Protein AF-A0AAN4YBL9-F1 (afdb_monomer)

Mean predicted aligned error: 8.52 Å

pLDDT: mean 86.15, std 18.68, range [37.0, 98.5]

Foldseek 3Di:
DVVVVVVVVVVVVVLVVLLVVCVVPVVCVLVSLVVLLVAQAQPHDPVSVLSNLQSLLCNLVDPRHDLVSCLVSLQSSLVRLLRNLPDPDDDQSSLQSSLSNLLSSVLSLLVCCLVCVVVVVSVVSSVSSLVSLVVCQVVHPPSSVVSSLSSLVSLLCLLADHPPPVVVVVPPPPDDDDDPDDDPPPVPDPRVPGHHCNSHDCPRPNDHNVVSNVVSVVSVVVSVVVVVVVVVVD

Radius of gyration: 20.78 Å; Cα contacts (8 Å, |Δi|>4): 203; chains: 1; bounding box: 52×45×66 Å

Nearest PDB structures (foldseek):
  5owu-assembly1_A  TM=5.105E-01  e=3.478E-01  Saccharomyces cerevisiae S288C
  4ol0-assembly1_B  TM=3.530E-01  e=2.368E+00  Homo sapiens
  4p3f-assembly1_A  TM=3.893E-01  e=7.084E+00  Homo sapiens
  8ga7-assembly1_A  TM=2.582E-01  e=4.095E+00  synthetic construct

Structure (mmCIF, N/CA/C/O backbone):
data_AF-A0AAN4YBL9-F1
#
_entry.id   AF-A0AAN4YBL9-F1
#
loop_
_atom_site.group_PDB
_atom_site.id
_atom_site.type_symbol
_atom_site.label_atom_id
_atom_site.label_alt_id
_atom_site.label_comp_id
_atom_site.label_asym_id
_atom_site.label_entity_id
_atom_site.label_seq_id
_atom_site.pdbx_PDB_ins_code
_atom_site.Cartn_x
_atom_site.Cartn_y
_atom_site.Cartn_z
_atom_site.occupancy
_atom_site.B_iso_or_equiv
_atom_site.auth_seq_id
_atom_site.auth_comp_id
_atom_site.auth_asym_id
_atom_site.auth_atom_id
_atom_site.pdbx_PDB_model_num
ATOM 1 N N . MET A 1 1 ? -15.702 -0.068 34.024 1.00 45.62 1 MET A N 1
ATOM 2 C CA . MET A 1 1 ? -16.010 -0.001 32.576 1.00 45.62 1 MET A CA 1
ATOM 3 C C . MET A 1 1 ? -15.915 1.419 31.988 1.00 45.62 1 MET A C 1
ATOM 5 O O . MET A 1 1 ? -15.539 1.520 30.836 1.00 45.62 1 MET A O 1
ATOM 9 N N . ALA A 1 2 ? -16.183 2.511 32.728 1.00 44.62 2 ALA A N 1
ATOM 10 C CA . ALA A 1 2 ? -16.152 3.886 32.179 1.00 44.62 2 ALA A CA 1
ATOM 11 C C . ALA A 1 2 ? -14.752 4.538 32.029 1.00 44.62 2 ALA A C 1
ATOM 13 O O . ALA A 1 2 ? -14.594 5.483 31.267 1.00 44.62 2 ALA A O 1
ATOM 14 N N . GLN A 1 3 ? -13.718 4.046 32.726 1.00 47.12 3 GLN A N 1
ATOM 15 C CA . GLN A 1 3 ? -12.362 4.622 32.646 1.00 47.12 3 GLN A CA 1
ATOM 16 C C . GLN A 1 3 ? -11.603 4.234 31.362 1.00 47.12 3 GLN A C 1
ATOM 18 O O . GLN A 1 3 ? -10.743 4.983 30.905 1.00 47.12 3 GLN A O 1
ATOM 23 N N . SER A 1 4 ? -11.916 3.087 30.744 1.00 59.72 4 SER A N 1
ATOM 24 C CA . SER A 1 4 ? -11.196 2.620 29.549 1.00 59.72 4 SER A CA 1
ATOM 25 C C . SER A 1 4 ? -11.629 3.330 28.268 1.00 59.72 4 SER A C 1
ATOM 27 O O . SER A 1 4 ? -10.833 3.397 27.332 1.00 59.72 4 SER A O 1
ATOM 29 N N . THR A 1 5 ? -12.865 3.833 28.206 1.00 62.44 5 THR A N 1
ATOM 30 C CA . THR A 1 5 ? -13.400 4.580 27.059 1.00 62.44 5 THR A CA 1
ATOM 31 C C . THR A 1 5 ? -12.882 6.015 27.033 1.00 62.44 5 THR A C 1
ATOM 33 O O . THR A 1 5 ? -12.459 6.458 25.971 1.00 62.44 5 THR A O 1
ATOM 36 N N . GLY A 1 6 ? -12.800 6.697 28.185 1.00 71.88 6 GLY A N 1
ATOM 37 C CA . GLY A 1 6 ? -12.194 8.036 28.282 1.00 71.88 6 GLY A CA 1
ATOM 38 C C . GLY A 1 6 ? -10.747 8.059 27.779 1.00 71.88 6 GLY A C 1
ATOM 39 O O . GLY A 1 6 ? -10.409 8.829 26.889 1.00 71.88 6 GLY A O 1
ATOM 40 N N . SER A 1 7 ? -9.940 7.087 28.217 1.00 88.62 7 SER A N 1
ATOM 41 C CA . SER A 1 7 ? -8.548 6.946 27.767 1.00 88.62 7 SER A CA 1
ATOM 42 C C . SER A 1 7 ? -8.396 6.700 26.255 1.00 88.62 7 SER A C 1
ATOM 44 O O . SER A 1 7 ? -7.380 7.087 25.684 1.00 88.62 7 SER A O 1
ATOM 46 N N . LEU A 1 8 ? -9.370 6.063 25.590 1.00 92.31 8 LEU A N 1
ATOM 47 C CA . LEU A 1 8 ? -9.315 5.843 24.137 1.00 92.31 8 LEU A CA 1
ATOM 48 C C . LEU A 1 8 ? -9.636 7.117 23.358 1.00 92.31 8 LEU A C 1
ATOM 50 O O . LEU A 1 8 ? -8.971 7.408 22.368 1.00 92.31 8 LEU A O 1
ATOM 54 N N . VAL A 1 9 ? -10.647 7.863 23.804 1.00 94.06 9 VAL A N 1
ATOM 55 C CA . VAL A 1 9 ? -11.021 9.142 23.188 1.00 94.06 9 VAL A CA 1
ATOM 56 C C . VAL A 1 9 ? -9.843 10.112 23.250 1.00 94.06 9 VAL A C 1
ATOM 58 O O . VAL A 1 9 ? -9.496 10.706 22.230 1.00 94.06 9 VAL A O 1
ATOM 61 N N . ASP A 1 10 ? -9.167 10.188 24.399 1.00 94.44 10 ASP A N 1
ATOM 62 C CA . ASP A 1 10 ? -7.981 11.028 24.573 1.00 94.44 10 ASP A CA 1
ATOM 63 C C . ASP A 1 10 ? -6.826 10.596 23.652 1.00 94.44 10 ASP A C 1
ATOM 65 O O . ASP A 1 10 ? -6.184 11.440 23.028 1.00 94.44 10 ASP A O 1
ATOM 69 N N . GLN A 1 11 ? -6.590 9.286 23.501 1.00 95.38 11 GLN A N 1
ATOM 70 C CA . GLN A 1 11 ? -5.576 8.761 22.575 1.00 95.38 11 GLN A CA 1
ATOM 71 C C . GLN A 1 11 ? -5.888 9.118 21.118 1.00 95.38 11 GLN A C 1
ATOM 73 O O . GLN A 1 11 ? -5.012 9.600 20.404 1.00 95.38 11 GLN A O 1
ATOM 78 N N . ILE A 1 12 ? -7.133 8.936 20.672 1.00 97.19 12 ILE A N 1
ATOM 79 C CA . ILE A 1 12 ? -7.545 9.306 19.310 1.00 97.19 12 ILE A CA 1
ATOM 80 C C . ILE A 1 12 ? -7.405 10.819 19.091 1.00 97.19 12 ILE A C 1
ATOM 82 O O . ILE A 1 12 ? -6.939 11.242 18.034 1.00 97.19 12 ILE A O 1
ATOM 86 N N . ALA A 1 13 ? -7.745 11.644 20.086 1.00 96.94 13 ALA A N 1
ATOM 87 C CA . ALA A 1 13 ? -7.556 13.091 20.007 1.00 96.94 13 ALA A CA 1
ATOM 88 C C . ALA A 1 13 ? -6.071 13.474 19.855 1.00 96.94 13 ALA A C 1
ATOM 90 O O . ALA A 1 13 ? -5.737 14.306 19.010 1.00 96.94 13 ALA A O 1
ATOM 91 N N . GLN A 1 14 ? -5.174 12.829 20.608 1.00 96.31 14 GLN A N 1
ATOM 92 C CA . GLN A 1 14 ? -3.724 13.027 20.486 1.00 96.31 14 GLN A CA 1
ATOM 93 C C . GLN A 1 14 ? -3.195 12.597 19.112 1.00 96.31 14 GLN A C 1
ATOM 95 O O . GLN A 1 14 ? -2.419 13.327 18.494 1.00 96.31 14 GLN A O 1
ATOM 100 N N . LEU A 1 15 ? -3.648 11.450 18.602 1.00 97.88 15 LEU A N 1
ATOM 101 C CA . LEU A 1 15 ? -3.286 10.969 17.270 1.00 97.88 15 LEU A CA 1
ATOM 102 C C . LEU A 1 15 ? -3.757 11.946 16.177 1.00 97.88 15 LEU A C 1
ATOM 104 O O . LEU A 1 15 ? -2.984 12.307 15.291 1.00 97.88 15 LEU A O 1
ATOM 108 N N . ASN A 1 16 ? -4.979 12.475 16.276 1.00 98.19 16 ASN A N 1
ATOM 109 C CA . ASN A 1 16 ? -5.482 13.486 15.339 1.00 98.19 16 ASN A CA 1
ATOM 110 C C . ASN A 1 16 ? -4.677 14.796 15.383 1.00 98.19 16 ASN A C 1
ATOM 112 O O . ASN A 1 16 ? -4.416 15.396 14.336 1.00 98.19 16 ASN A O 1
ATOM 116 N N . ALA A 1 17 ? -4.232 15.224 16.568 1.00 97.56 17 ALA A N 1
ATOM 117 C CA . ALA A 1 17 ? -3.331 16.368 16.693 1.00 97.56 17 ALA A CA 1
ATOM 118 C C . ALA A 1 17 ? -1.987 16.099 15.991 1.00 97.56 17 ALA A C 1
ATOM 120 O O . ALA A 1 17 ? -1.511 16.946 15.236 1.00 97.56 17 ALA A O 1
ATOM 121 N N . ALA A 1 18 ? -1.424 14.897 16.149 1.00 97.56 18 ALA A N 1
ATOM 122 C CA . ALA A 1 18 ? -0.204 14.485 15.456 1.00 97.56 18 ALA A CA 1
ATOM 123 C C . ALA A 1 18 ? -0.368 14.469 13.921 1.00 97.56 18 ALA A C 1
ATOM 125 O O . ALA A 1 18 ? 0.504 14.965 13.207 1.00 97.56 18 ALA A O 1
ATOM 126 N N . ARG A 1 19 ? -1.509 13.986 13.404 1.00 98.06 19 ARG A N 1
ATOM 127 C CA . ARG A 1 19 ? -1.847 14.045 11.964 1.00 98.06 19 ARG A CA 1
ATOM 128 C C . ARG A 1 19 ? -1.929 15.483 11.458 1.00 98.06 19 ARG A C 1
ATOM 130 O O . ARG A 1 19 ? -1.419 15.790 10.389 1.00 98.06 19 ARG A O 1
ATOM 137 N N . THR A 1 20 ? -2.511 16.385 12.245 1.00 97.56 20 THR A N 1
ATOM 138 C CA . THR A 1 20 ? -2.616 17.807 11.879 1.00 97.56 20 THR A CA 1
ATOM 139 C C . THR A 1 20 ? -1.236 18.458 11.742 1.00 97.56 20 THR A C 1
ATOM 141 O O . THR A 1 20 ? -1.025 19.245 10.822 1.00 97.56 20 THR A O 1
ATOM 144 N N . LEU A 1 21 ? -0.274 18.091 12.596 1.00 97.06 21 LEU A N 1
ATOM 145 C CA . LEU A 1 21 ? 1.096 18.610 12.517 1.00 97.06 21 LEU A CA 1
ATOM 146 C C . LEU A 1 21 ? 1.792 18.218 11.208 1.00 97.06 21 LEU A C 1
ATOM 148 O O . LEU A 1 21 ? 2.363 19.083 10.548 1.00 97.06 21 LEU A O 1
ATOM 152 N N . VAL A 1 22 ? 1.707 16.948 10.797 1.00 96.69 22 VAL A N 1
ATOM 153 C CA . VAL A 1 22 ? 2.368 16.482 9.560 1.00 96.69 22 VAL A CA 1
ATOM 154 C C . VAL A 1 22 ? 1.692 16.985 8.283 1.00 96.69 22 VAL A C 1
ATOM 156 O O . VAL A 1 22 ? 2.332 17.075 7.238 1.00 96.69 22 VAL A O 1
ATOM 159 N N . LEU A 1 23 ? 0.400 17.324 8.354 1.00 94.69 23 LEU A N 1
ATOM 160 C CA . LEU A 1 23 ? -0.310 17.992 7.262 1.00 94.69 23 LEU A CA 1
ATOM 161 C C . LEU A 1 23 ? 0.089 19.469 7.135 1.00 94.69 23 LEU A C 1
ATOM 163 O O . LEU A 1 23 ? 0.051 20.008 6.032 1.00 94.69 23 LEU A O 1
ATOM 167 N N . GLY A 1 24 ? 0.473 20.114 8.241 1.00 95.38 24 GLY A N 1
ATOM 168 C CA . GLY A 1 24 ? 1.001 21.479 8.239 1.00 95.38 24 GLY A CA 1
ATOM 169 C C . GLY A 1 24 ? 2.446 21.562 7.744 1.00 95.38 24 GLY A C 1
ATOM 170 O O . GLY A 1 24 ? 2.781 22.479 6.998 1.00 95.38 24 GLY A O 1
ATOM 171 N N . ASP A 1 25 ? 3.287 20.599 8.130 1.00 95.69 25 ASP A N 1
ATOM 172 C CA . ASP A 1 25 ? 4.677 20.505 7.683 1.00 95.69 25 ASP A CA 1
ATOM 173 C C . ASP A 1 25 ? 5.129 19.039 7.566 1.00 95.69 25 ASP A C 1
ATOM 175 O O . ASP A 1 25 ? 5.212 18.289 8.545 1.00 95.69 25 ASP A O 1
ATOM 179 N N . ALA A 1 26 ? 5.465 18.639 6.337 1.00 95.00 26 ALA A N 1
ATOM 180 C CA . ALA A 1 26 ? 5.877 17.280 6.017 1.00 95.00 26 ALA A CA 1
ATOM 181 C C . ALA A 1 26 ? 7.217 16.877 6.664 1.00 95.00 26 ALA A C 1
ATOM 183 O O . ALA A 1 26 ? 7.505 15.683 6.788 1.00 95.00 26 ALA A O 1
ATOM 184 N N . ALA A 1 27 ? 8.024 17.832 7.137 1.00 95.12 27 ALA A N 1
ATOM 185 C CA . ALA A 1 27 ? 9.256 17.537 7.863 1.00 95.12 27 ALA A CA 1
ATOM 186 C C . ALA A 1 27 ? 9.007 16.728 9.151 1.00 95.12 27 ALA A C 1
ATOM 188 O O . ALA A 1 27 ? 9.894 15.995 9.593 1.00 95.12 27 ALA A O 1
ATOM 189 N N . PHE A 1 28 ? 7.799 16.797 9.724 1.00 96.56 28 PHE A N 1
ATOM 190 C CA . PHE A 1 28 ? 7.444 16.054 10.934 1.00 96.56 28 PHE A CA 1
ATOM 191 C C . PHE A 1 28 ? 7.080 14.584 10.690 1.00 96.56 28 PHE A C 1
ATOM 193 O O . PHE A 1 28 ? 7.068 13.815 11.654 1.00 96.56 28 PHE A O 1
ATOM 200 N N . TYR A 1 29 ? 6.814 14.152 9.447 1.00 96.69 29 TYR A N 1
ATOM 201 C CA . TYR A 1 29 ? 6.387 12.770 9.168 1.00 96.69 29 TYR A CA 1
ATOM 202 C C . TYR A 1 29 ? 7.320 11.714 9.773 1.00 96.69 29 TYR A C 1
ATOM 204 O O . TYR A 1 29 ? 6.804 10.834 10.462 1.00 96.69 29 TYR A O 1
ATOM 212 N N . PRO A 1 30 ? 8.659 11.772 9.610 1.00 96.31 30 PRO A N 1
ATOM 213 C CA . PRO A 1 30 ? 9.526 10.739 10.165 1.00 96.31 30 PRO A CA 1
ATOM 214 C C . PRO A 1 30 ? 9.405 10.609 11.682 1.00 96.31 30 PRO A C 1
ATOM 216 O O . PRO A 1 30 ? 9.290 9.499 12.197 1.00 96.31 30 PRO A O 1
ATOM 219 N N . GLN A 1 31 ? 9.377 11.729 12.403 1.00 96.69 31 GLN A N 1
ATOM 220 C CA . GLN A 1 31 ? 9.251 11.715 13.858 1.00 96.69 31 GLN A CA 1
ATOM 221 C C . GLN A 1 31 ? 7.875 11.201 14.296 1.00 96.69 31 GLN A C 1
ATOM 223 O O . GLN A 1 31 ? 7.790 10.349 15.180 1.00 96.69 31 GLN A O 1
ATOM 228 N N . ILE A 1 32 ? 6.803 11.696 13.673 1.00 97.31 32 ILE A N 1
ATOM 229 C CA . ILE A 1 32 ? 5.433 11.345 14.051 1.00 97.31 32 ILE A CA 1
ATOM 230 C C . ILE A 1 32 ? 5.129 9.886 13.726 1.00 97.31 32 ILE A C 1
ATOM 232 O O . ILE A 1 32 ? 4.612 9.188 14.591 1.00 97.31 32 ILE A O 1
ATOM 236 N N . VAL A 1 33 ? 5.506 9.391 12.543 1.00 97.31 33 VAL A N 1
ATOM 237 C CA . VAL A 1 33 ? 5.325 7.979 12.171 1.00 97.31 33 VAL A CA 1
ATOM 238 C C . VAL A 1 33 ? 6.011 7.074 13.192 1.00 97.31 33 VAL A C 1
ATOM 240 O O . VAL A 1 33 ? 5.353 6.218 13.777 1.00 97.31 33 VAL A O 1
ATOM 243 N N . ASN A 1 34 ? 7.291 7.310 13.497 1.00 96.44 34 ASN A N 1
ATOM 244 C CA . ASN A 1 34 ? 8.008 6.522 14.505 1.00 96.44 34 ASN A CA 1
ATOM 245 C C . ASN A 1 34 ? 7.358 6.602 15.898 1.00 96.44 34 ASN A C 1
ATOM 247 O O . ASN A 1 34 ? 7.317 5.604 16.615 1.00 96.44 34 ASN A O 1
ATOM 251 N N . GL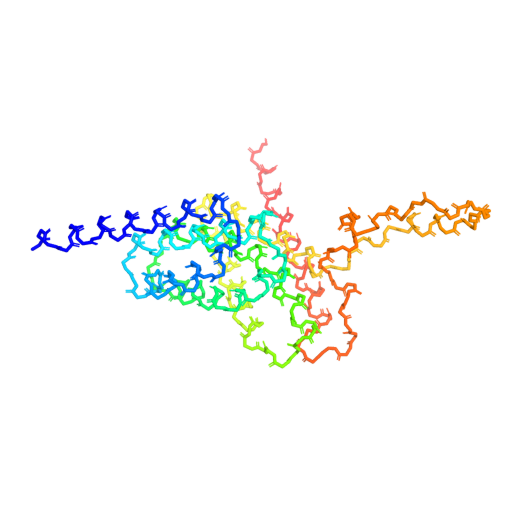Y A 1 35 ? 6.825 7.768 16.273 1.00 96.00 35 GLY A N 1
ATOM 252 C CA . GLY A 1 35 ? 6.149 7.967 17.554 1.00 96.00 35 GLY A CA 1
ATOM 253 C C . GLY A 1 35 ? 4.804 7.245 17.672 1.00 96.00 35 GLY A C 1
ATOM 254 O O . GLY A 1 35 ? 4.474 6.758 18.752 1.00 96.00 35 GLY A O 1
ATOM 255 N N . VAL A 1 36 ? 4.027 7.151 16.586 1.00 96.56 36 VAL A N 1
ATOM 256 C CA . VAL A 1 36 ? 2.682 6.549 16.631 1.00 96.56 36 VAL A CA 1
ATOM 257 C C . VAL A 1 36 ? 2.682 5.037 16.437 1.00 96.56 36 VAL A C 1
ATOM 259 O O . VAL A 1 36 ? 1.786 4.389 16.972 1.00 96.56 36 VAL A O 1
ATOM 262 N N . LEU A 1 37 ? 3.660 4.450 15.730 1.00 94.88 37 LEU A N 1
ATOM 263 C CA . LEU A 1 37 ? 3.688 3.006 15.428 1.00 94.88 37 LEU A CA 1
ATOM 264 C C . LEU A 1 37 ? 3.471 2.098 16.661 1.00 94.88 37 LEU A C 1
ATOM 266 O O . LEU A 1 37 ? 2.627 1.202 16.578 1.00 94.88 37 LEU A O 1
ATOM 270 N N . PRO A 1 38 ? 4.107 2.339 17.829 1.00 94.44 38 PRO A N 1
ATOM 271 C CA . PRO A 1 38 ? 3.860 1.537 19.033 1.00 94.44 38 PRO A CA 1
ATOM 272 C C . PRO A 1 38 ? 2.415 1.609 19.557 1.00 94.44 38 PRO A C 1
ATOM 274 O O . PRO A 1 38 ? 1.972 0.710 20.268 1.00 94.44 38 PRO A O 1
ATOM 277 N N . ILE A 1 39 ? 1.683 2.675 19.224 1.00 95.19 39 ILE A N 1
ATOM 278 C CA . ILE A 1 39 ? 0.312 2.950 19.679 1.00 95.19 39 ILE A CA 1
ATOM 279 C C . ILE A 1 39 ? -0.716 2.309 18.742 1.00 95.19 39 ILE A C 1
ATOM 281 O O . ILE A 1 39 ? -1.799 1.930 19.186 1.00 95.19 39 ILE A O 1
ATOM 285 N N . ILE A 1 40 ? -0.388 2.145 17.458 1.00 95.44 40 ILE A N 1
ATOM 286 C CA . ILE A 1 40 ? -1.328 1.717 16.406 1.00 95.44 40 ILE A CA 1
ATOM 287 C C . ILE A 1 40 ? -1.094 0.287 15.895 1.00 95.44 40 ILE A C 1
ATOM 289 O O . ILE A 1 40 ? -1.750 -0.136 14.946 1.00 95.44 40 ILE A O 1
ATOM 293 N N . GLY A 1 41 ? -0.159 -0.452 16.499 1.00 92.38 41 GLY A N 1
ATOM 294 C CA . GLY A 1 41 ? 0.218 -1.799 16.068 1.00 92.38 41 GLY A CA 1
ATOM 295 C C . GLY A 1 41 ? -0.868 -2.868 16.252 1.00 92.38 41 GLY A C 1
ATOM 296 O O . GLY A 1 41 ? -1.936 -2.633 16.816 1.00 92.38 41 GLY A O 1
ATOM 297 N N . ALA A 1 42 ? -0.575 -4.101 15.832 1.00 93.06 42 ALA A N 1
ATOM 298 C CA . ALA A 1 42 ? -1.541 -5.208 15.811 1.00 93.06 42 ALA A CA 1
ATOM 299 C C . ALA A 1 42 ? -2.183 -5.522 17.182 1.00 93.06 42 ALA A C 1
ATOM 301 O O . ALA A 1 42 ? -3.335 -5.952 17.268 1.00 93.06 42 ALA A O 1
ATOM 302 N N . ARG A 1 43 ? -1.454 -5.268 18.276 1.00 92.75 43 ARG A N 1
ATOM 303 C CA . ARG A 1 43 ? -1.925 -5.483 19.657 1.00 92.75 43 ARG A CA 1
ATOM 304 C C . ARG A 1 43 ? -2.806 -4.351 20.193 1.00 92.75 43 ARG A C 1
ATOM 306 O O . ARG A 1 43 ? -3.371 -4.486 21.277 1.00 92.75 43 ARG A O 1
ATOM 313 N N . SER A 1 44 ? -2.917 -3.248 19.464 1.00 94.25 44 SER A N 1
ATOM 314 C CA . SER A 1 44 ? -3.725 -2.097 19.850 1.00 94.25 44 SER A CA 1
ATOM 315 C C . SER A 1 44 ? -5.212 -2.352 19.635 1.00 94.25 44 SER A C 1
ATOM 317 O O . SER A 1 44 ? -5.613 -3.290 18.947 1.00 94.25 44 SER A O 1
ATOM 319 N N . ARG A 1 45 ? -6.054 -1.505 20.234 1.00 94.25 45 ARG A N 1
ATOM 320 C CA . ARG A 1 45 ? -7.509 -1.564 20.038 1.00 94.25 45 ARG A CA 1
ATOM 321 C C . ARG A 1 45 ? -7.869 -1.309 18.574 1.00 94.25 45 ARG A C 1
ATOM 323 O O . ARG A 1 45 ? -7.141 -0.603 17.875 1.00 94.25 45 ARG A O 1
ATOM 330 N N . LEU A 1 46 ? -9.001 -1.852 18.127 1.00 95.00 46 LEU A N 1
ATOM 331 C CA . LEU A 1 46 ? -9.442 -1.775 16.733 1.00 95.00 46 LEU A CA 1
ATOM 332 C C . LEU A 1 46 ? -9.469 -0.335 16.203 1.00 95.00 46 LEU A C 1
ATOM 334 O O . LEU A 1 46 ? -9.034 -0.086 15.084 1.00 95.00 46 LEU A O 1
ATOM 338 N N . GLU A 1 47 ? -9.935 0.615 17.007 1.00 96.06 47 GLU A N 1
ATOM 339 C CA . GLU A 1 47 ? -10.030 2.028 16.643 1.00 96.06 47 GLU A CA 1
ATOM 340 C C . GLU A 1 47 ? -8.654 2.641 16.356 1.00 96.06 47 GLU A C 1
ATOM 342 O O . GLU A 1 47 ? -8.503 3.389 15.393 1.00 96.06 47 GLU A O 1
ATOM 347 N N . LEU A 1 48 ? -7.637 2.272 17.143 1.00 96.94 48 LEU A N 1
ATOM 348 C CA . LEU A 1 48 ? -6.257 2.729 16.957 1.00 96.94 48 LEU A CA 1
ATOM 349 C C . LEU A 1 48 ? -5.621 2.083 15.723 1.00 96.94 48 LEU A C 1
ATOM 351 O O . LEU A 1 48 ? -4.905 2.754 14.987 1.00 96.94 48 LEU A O 1
ATOM 355 N N . ARG A 1 49 ? -5.919 0.804 15.460 1.00 96.75 49 ARG A N 1
ATOM 356 C CA . ARG A 1 49 ? -5.446 0.104 14.253 1.00 96.75 49 ARG A CA 1
ATOM 357 C C . ARG A 1 49 ? -6.061 0.677 12.980 1.00 96.75 49 ARG A C 1
ATOM 359 O O . ARG A 1 49 ? -5.343 0.886 12.009 1.00 96.75 49 ARG A O 1
ATOM 366 N N . ARG A 1 50 ? -7.365 0.981 12.993 1.00 97.25 50 ARG A N 1
ATOM 367 C CA . ARG A 1 50 ? -8.058 1.655 11.882 1.00 97.25 50 ARG A CA 1
ATOM 368 C C . ARG A 1 50 ? -7.423 3.005 11.585 1.00 97.25 50 ARG A C 1
ATOM 370 O O . ARG A 1 50 ? -7.046 3.254 10.445 1.00 97.25 50 ARG A O 1
ATOM 377 N N . TRP A 1 51 ? -7.269 3.829 12.624 1.00 98.06 51 TRP A N 1
ATOM 378 C CA . TRP A 1 51 ? -6.621 5.133 12.512 1.00 98.06 51 TRP A CA 1
ATOM 379 C C . TRP A 1 51 ? -5.191 4.997 11.978 1.00 98.06 51 TRP A C 1
ATOM 381 O O . TRP A 1 51 ? -4.786 5.729 11.083 1.00 98.06 51 TRP A O 1
ATOM 391 N N . GLY A 1 52 ? -4.436 4.022 12.487 1.00 97.75 52 GLY A N 1
ATOM 392 C CA . GLY A 1 52 ? -3.064 3.774 12.071 1.00 97.75 52 GLY A CA 1
ATOM 393 C C . GLY A 1 52 ? -2.932 3.352 10.616 1.00 97.75 52 GLY A C 1
ATOM 394 O O . GLY A 1 52 ? -2.106 3.900 9.892 1.00 97.75 52 GLY A O 1
ATOM 395 N N . ALA A 1 53 ? -3.758 2.405 10.171 1.00 97.75 53 ALA A N 1
ATOM 396 C CA . ALA A 1 53 ? -3.764 1.959 8.783 1.00 97.75 53 ALA A CA 1
ATOM 397 C C . ALA A 1 53 ? -4.124 3.110 7.832 1.00 97.75 53 ALA A C 1
ATOM 399 O O . ALA A 1 53 ? -3.453 3.289 6.817 1.00 97.75 53 ALA A O 1
ATOM 400 N N . GLU A 1 54 ? -5.131 3.917 8.183 1.00 98.19 54 GLU A N 1
ATOM 401 C CA . GLU A 1 54 ? -5.508 5.118 7.430 1.00 98.19 54 GLU A CA 1
ATOM 402 C C . GLU A 1 54 ? -4.349 6.126 7.368 1.00 98.19 54 GLU A C 1
ATOM 404 O O . GLU A 1 54 ? -3.947 6.548 6.285 1.00 98.19 54 GLU A O 1
ATOM 409 N N . PHE A 1 55 ? -3.752 6.457 8.515 1.00 98.50 55 PHE A N 1
ATOM 410 C CA . PHE A 1 55 ? -2.642 7.403 8.603 1.00 98.50 55 PHE A CA 1
ATOM 411 C C . PHE A 1 55 ? -1.422 6.961 7.784 1.00 98.50 55 PHE A C 1
ATOM 413 O O . PHE A 1 55 ? -0.786 7.780 7.117 1.00 98.50 55 PHE A O 1
ATOM 420 N N . LEU A 1 56 ? -1.095 5.664 7.791 1.00 98.31 56 LEU A N 1
ATOM 421 C CA . LEU A 1 56 ? -0.013 5.119 6.970 1.00 98.31 56 LEU A CA 1
ATOM 422 C C . LEU A 1 56 ? -0.361 5.184 5.476 1.00 98.31 56 LEU A C 1
ATOM 424 O O . LEU A 1 56 ? 0.485 5.590 4.678 1.00 98.31 56 LEU A O 1
ATOM 428 N N . ALA A 1 57 ? -1.597 4.854 5.086 1.00 98.12 57 ALA A N 1
ATOM 429 C CA . ALA A 1 57 ? -2.042 4.978 3.697 1.00 98.12 57 ALA A CA 1
ATOM 430 C C . ALA A 1 57 ? -1.90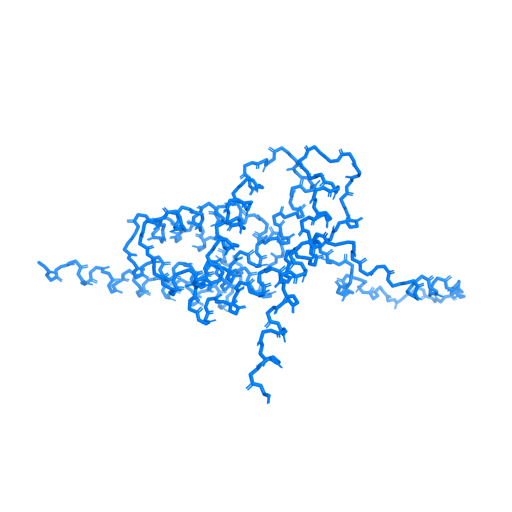3 6.421 3.177 1.00 98.12 57 ALA A C 1
ATOM 432 O O . ALA A 1 57 ? -1.389 6.642 2.076 1.00 98.12 57 ALA A O 1
ATOM 433 N N . GLU A 1 58 ? -2.271 7.415 3.985 1.00 97.31 58 GLU A N 1
ATOM 434 C CA . GLU A 1 58 ? -2.083 8.835 3.662 1.00 97.31 58 GLU A CA 1
ATOM 435 C C . GLU A 1 58 ? -0.615 9.244 3.609 1.00 97.31 58 GLU A C 1
ATOM 437 O O . GLU A 1 58 ? -0.181 9.898 2.663 1.00 97.31 58 GLU A O 1
ATOM 442 N N . THR A 1 59 ? 0.175 8.820 4.594 1.00 97.75 59 THR A N 1
ATOM 443 C CA . THR A 1 59 ? 1.603 9.149 4.679 1.00 97.75 59 THR A CA 1
ATOM 444 C C . THR A 1 59 ? 2.343 8.723 3.410 1.00 97.75 59 THR A C 1
ATOM 446 O O . THR A 1 59 ? 3.072 9.516 2.809 1.00 97.75 59 THR A O 1
ATOM 449 N N . PHE A 1 60 ? 2.138 7.484 2.949 1.00 97.19 60 PHE A N 1
ATOM 450 C CA . PHE A 1 60 ? 2.851 6.971 1.775 1.00 97.19 60 PHE A CA 1
ATOM 451 C C . PHE A 1 60 ? 2.270 7.458 0.446 1.00 97.19 60 PHE A C 1
ATOM 453 O O . PHE A 1 60 ? 3.012 7.535 -0.539 1.00 97.19 60 PHE A O 1
ATOM 460 N N . SER A 1 61 ? 1.003 7.875 0.413 1.00 95.38 61 SER A N 1
ATOM 461 C CA . SER A 1 61 ? 0.408 8.523 -0.764 1.00 95.38 61 SER A CA 1
ATOM 462 C C . SER A 1 61 ? 0.670 10.034 -0.833 1.00 95.38 61 SER A C 1
ATOM 464 O O . SER A 1 61 ? 0.552 10.616 -1.910 1.00 95.38 61 SER A O 1
ATOM 466 N N . SER A 1 62 ? 1.107 10.667 0.262 1.00 94.94 62 SER A N 1
ATOM 467 C CA . SER A 1 62 ? 1.362 12.110 0.330 1.00 94.94 62 SER A CA 1
ATOM 468 C C . SER A 1 62 ? 2.454 12.556 -0.652 1.00 94.94 62 SER A C 1
ATOM 470 O O . SER A 1 62 ? 3.584 12.068 -0.563 1.00 94.94 62 SER A O 1
ATOM 472 N N . PRO A 1 63 ? 2.183 13.499 -1.571 1.00 93.00 63 PRO A N 1
ATOM 473 C CA . PRO A 1 63 ? 3.207 14.047 -2.460 1.00 93.00 63 PRO A CA 1
ATOM 474 C C . PRO A 1 63 ? 4.161 15.013 -1.741 1.00 93.00 63 PRO A C 1
ATOM 476 O O . PRO A 1 63 ? 5.230 15.304 -2.264 1.00 93.00 63 PRO A O 1
ATOM 479 N N . ALA A 1 64 ? 3.789 15.507 -0.553 1.00 93.25 64 ALA A N 1
ATOM 480 C CA . ALA A 1 64 ? 4.604 16.439 0.224 1.00 93.25 64 ALA A CA 1
ATOM 481 C C . ALA A 1 64 ? 5.787 15.753 0.930 1.00 93.25 64 ALA A C 1
ATOM 483 O O . ALA A 1 64 ? 6.775 16.406 1.254 1.00 93.25 64 ALA A O 1
ATOM 484 N N . LEU A 1 65 ? 5.693 14.441 1.172 1.00 92.88 65 LEU A N 1
ATOM 485 C CA . LEU A 1 65 ? 6.756 13.663 1.799 1.00 92.88 65 LEU A CA 1
ATOM 486 C C . LEU A 1 65 ? 7.763 13.186 0.744 1.00 92.88 65 LEU A C 1
ATOM 488 O O . LEU A 1 65 ? 7.396 12.484 -0.202 1.00 92.88 65 LEU A O 1
ATOM 492 N N . ALA A 1 66 ? 9.039 13.535 0.922 1.00 91.94 66 ALA A N 1
ATOM 493 C CA . ALA A 1 66 ? 10.083 13.213 -0.045 1.00 91.94 66 ALA A CA 1
ATOM 494 C C . ALA A 1 66 ? 10.287 11.687 -0.196 1.00 91.94 66 ALA A C 1
ATOM 496 O O . ALA A 1 66 ? 10.215 10.962 0.802 1.00 91.94 66 ALA A O 1
ATOM 497 N N . PRO A 1 67 ? 10.617 11.177 -1.402 1.00 89.50 67 PRO A N 1
ATOM 498 C CA . PRO A 1 67 ? 10.815 9.743 -1.634 1.00 89.50 67 PRO A CA 1
ATOM 499 C C . PRO A 1 67 ? 11.829 9.091 -0.687 1.00 89.50 67 PRO A C 1
ATOM 501 O O . PRO A 1 67 ? 11.533 8.048 -0.116 1.00 89.50 67 PRO A O 1
ATOM 504 N N . ALA A 1 68 ? 12.967 9.747 -0.434 1.00 89.69 68 ALA A N 1
ATOM 505 C CA . ALA A 1 68 ? 13.992 9.240 0.480 1.00 89.69 68 ALA A CA 1
ATOM 506 C C . ALA A 1 68 ? 13.467 9.056 1.918 1.00 89.69 68 ALA A C 1
ATOM 508 O O . ALA A 1 68 ? 13.796 8.080 2.587 1.00 89.69 68 ALA A O 1
ATOM 509 N N . GLN A 1 69 ? 12.606 9.964 2.392 1.00 93.62 69 GLN A N 1
ATOM 510 C CA . GLN A 1 69 ? 11.978 9.831 3.710 1.00 93.62 69 GLN A CA 1
ATOM 511 C C . GLN A 1 69 ? 10.943 8.700 3.722 1.00 93.62 69 GLN A C 1
ATOM 513 O O . GLN A 1 69 ? 10.833 7.981 4.713 1.00 93.62 69 GLN A O 1
ATOM 518 N N . LYS A 1 70 ? 10.207 8.493 2.622 1.00 94.81 70 LYS A N 1
ATOM 519 C CA . LYS A 1 70 ? 9.303 7.341 2.496 1.00 94.81 70 LYS A CA 1
ATOM 520 C C . LYS A 1 70 ? 10.069 6.023 2.525 1.00 94.81 70 LYS A C 1
ATOM 522 O O . LYS A 1 70 ? 9.647 5.113 3.226 1.00 94.81 70 LYS A O 1
ATOM 527 N N . GLU A 1 71 ? 11.189 5.920 1.815 1.00 90.88 71 GLU A N 1
ATOM 528 C CA . GLU A 1 71 ? 12.036 4.719 1.828 1.00 90.88 71 GLU A CA 1
ATOM 529 C C . GLU A 1 71 ? 12.522 4.391 3.248 1.00 90.88 71 GLU A C 1
ATOM 531 O O . GLU A 1 71 ? 12.362 3.258 3.698 1.00 90.88 71 GLU A O 1
ATOM 536 N N . GLN A 1 72 ? 12.975 5.393 4.012 1.00 91.81 72 GLN A N 1
ATOM 537 C CA . GLN A 1 72 ? 13.385 5.220 5.416 1.00 91.81 72 GLN A CA 1
ATOM 538 C C . GLN A 1 72 ? 12.264 4.688 6.325 1.00 91.81 72 GLN A C 1
ATOM 540 O O . GLN A 1 72 ? 12.521 3.918 7.249 1.00 91.81 72 GLN A O 1
ATOM 545 N N . LEU A 1 73 ? 11.015 5.094 6.082 1.00 95.81 73 LEU A N 1
ATOM 546 C CA . LEU A 1 73 ? 9.856 4.688 6.886 1.00 95.81 73 LEU A CA 1
ATOM 547 C C . LEU A 1 73 ? 9.195 3.397 6.382 1.00 95.81 73 LEU A C 1
ATOM 549 O O . LEU A 1 73 ? 8.386 2.803 7.099 1.00 95.81 73 LEU A O 1
ATOM 553 N N . ALA A 1 74 ? 9.509 2.956 5.162 1.00 94.88 74 ALA A N 1
ATOM 554 C CA . ALA A 1 74 ? 8.806 1.866 4.497 1.00 94.88 74 ALA A CA 1
ATOM 555 C C . ALA A 1 74 ? 8.921 0.550 5.272 1.00 94.88 74 ALA A C 1
ATOM 557 O O . ALA A 1 74 ? 7.907 -0.101 5.507 1.00 94.88 74 ALA A O 1
ATOM 558 N N . ALA A 1 75 ? 10.126 0.175 5.714 1.00 94.44 75 ALA A N 1
ATOM 559 C CA . ALA A 1 75 ? 10.363 -1.107 6.381 1.00 94.44 75 ALA A CA 1
ATOM 560 C C . ALA A 1 75 ? 9.548 -1.259 7.681 1.00 94.44 75 ALA A C 1
ATOM 562 O O . ALA A 1 75 ? 8.872 -2.272 7.878 1.00 94.44 75 ALA A O 1
ATOM 563 N N . ILE A 1 76 ? 9.560 -0.231 8.537 1.00 94.31 76 ILE A N 1
ATOM 564 C CA . ILE A 1 76 ? 8.850 -0.237 9.826 1.00 94.31 76 ILE A CA 1
ATOM 565 C C . ILE A 1 76 ? 7.326 -0.190 9.651 1.00 94.31 76 ILE A C 1
ATOM 567 O O . ILE A 1 76 ? 6.592 -0.903 10.343 1.00 94.31 76 ILE A O 1
ATOM 571 N N . ALA A 1 77 ? 6.837 0.594 8.686 1.00 96.44 77 ALA A N 1
ATOM 572 C CA . ALA A 1 77 ? 5.416 0.649 8.371 1.00 96.44 77 ALA A CA 1
ATOM 573 C C . ALA A 1 77 ? 4.930 -0.690 7.808 1.00 96.44 77 ALA A C 1
ATOM 575 O O . ALA A 1 77 ? 3.897 -1.204 8.233 1.00 96.44 77 ALA A O 1
ATOM 576 N N . LEU A 1 78 ? 5.707 -1.293 6.905 1.00 96.75 78 LEU A N 1
ATOM 577 C CA . LEU A 1 78 ? 5.390 -2.576 6.291 1.00 96.75 78 LEU A CA 1
ATOM 578 C C . LEU A 1 78 ? 5.268 -3.695 7.325 1.00 96.75 78 LEU A C 1
ATOM 580 O O . LEU A 1 78 ? 4.337 -4.493 7.250 1.00 96.75 78 LEU A O 1
ATOM 584 N N . GLN A 1 79 ? 6.167 -3.730 8.312 1.00 96.62 79 GLN A N 1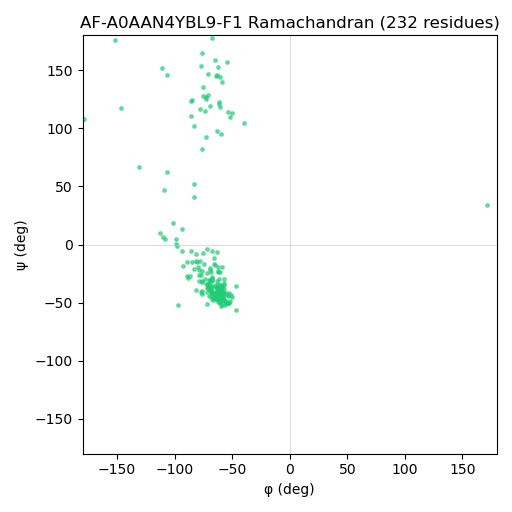
ATOM 585 C CA . GLN A 1 79 ? 6.072 -4.682 9.417 1.00 96.62 79 GLN A CA 1
ATOM 586 C C . GLN A 1 79 ? 4.759 -4.505 10.195 1.00 96.62 79 GLN A C 1
ATOM 588 O O . GLN A 1 79 ? 4.044 -5.478 10.417 1.00 96.62 79 GLN A O 1
ATOM 593 N N . THR A 1 80 ? 4.400 -3.269 10.546 1.00 96.62 80 THR A N 1
ATOM 594 C CA . THR A 1 80 ? 3.166 -2.983 11.299 1.00 96.62 80 THR A CA 1
ATOM 595 C C . THR A 1 80 ? 1.904 -3.368 10.518 1.00 96.62 80 THR A C 1
ATOM 597 O O . THR A 1 80 ? 0.970 -3.952 11.076 1.00 96.62 80 THR A O 1
ATOM 600 N N . LEU A 1 81 ? 1.878 -3.085 9.211 1.00 97.00 81 LEU A N 1
ATOM 601 C CA . LEU A 1 81 ? 0.778 -3.471 8.324 1.00 97.00 81 LEU A CA 1
ATOM 602 C C . LEU A 1 81 ? 0.669 -4.995 8.199 1.00 97.00 81 LEU A C 1
ATOM 604 O O . LEU A 1 81 ? -0.436 -5.530 8.285 1.00 97.00 81 LEU A O 1
ATOM 608 N N . ARG A 1 82 ? 1.804 -5.696 8.059 1.00 97.06 82 ARG A N 1
ATOM 609 C CA . ARG A 1 82 ? 1.858 -7.162 7.999 1.00 97.06 82 ARG A CA 1
ATOM 610 C C . ARG A 1 82 ? 1.292 -7.792 9.269 1.00 97.06 82 ARG A C 1
ATOM 612 O O . ARG A 1 82 ? 0.388 -8.616 9.183 1.00 97.06 82 ARG A O 1
ATOM 619 N N . GLU A 1 83 ? 1.784 -7.379 10.434 1.00 96.31 83 GLU A N 1
ATOM 620 C CA . GLU A 1 83 ? 1.326 -7.904 11.726 1.00 96.31 83 GLU A CA 1
ATOM 621 C C . GLU A 1 83 ? -0.179 -7.672 11.928 1.00 96.31 83 GLU A C 1
ATOM 623 O O . GLU A 1 83 ? -0.877 -8.519 12.482 1.00 96.31 83 GLU A O 1
ATOM 628 N N . THR A 1 84 ? -0.700 -6.538 11.450 1.00 94.88 84 THR A N 1
ATOM 629 C CA . THR A 1 84 ? -2.135 -6.226 11.519 1.00 94.88 84 THR A CA 1
ATOM 630 C C . THR A 1 84 ? -2.956 -7.097 10.563 1.00 94.88 84 THR A C 1
ATOM 632 O O . THR A 1 84 ? -4.056 -7.520 10.914 1.00 94.88 84 THR A O 1
ATOM 635 N N . LEU A 1 85 ? -2.431 -7.399 9.372 1.00 94.25 85 LEU A N 1
ATOM 636 C CA . LEU A 1 85 ? -3.093 -8.231 8.362 1.00 94.25 85 LEU A CA 1
ATOM 637 C C . LEU A 1 85 ? -3.198 -9.711 8.777 1.00 94.25 85 LEU A C 1
ATOM 639 O O . LEU A 1 85 ? -4.161 -10.391 8.407 1.00 94.25 85 LEU A O 1
ATOM 643 N N . GLU A 1 86 ? -2.229 -10.187 9.566 1.00 93.69 86 GLU A N 1
ATOM 644 C CA . GLU A 1 86 ? -2.157 -11.550 10.117 1.00 93.69 86 GLU A CA 1
ATOM 645 C C . GLU A 1 86 ? -3.133 -11.788 11.291 1.00 93.69 86 GLU A C 1
ATOM 647 O O . GLU A 1 86 ? -3.307 -12.928 11.731 1.00 93.69 86 GLU A O 1
ATOM 652 N N . LEU A 1 87 ? -3.814 -10.747 11.791 1.00 93.00 87 LEU A N 1
ATOM 653 C CA . LEU A 1 87 ? -4.828 -10.900 12.834 1.00 93.00 87 LEU A CA 1
ATOM 654 C C . LEU A 1 87 ? -6.032 -11.731 12.340 1.00 93.00 87 LEU A C 1
ATOM 656 O O . LEU A 1 87 ? -6.461 -11.602 11.191 1.00 93.00 87 LEU A O 1
ATOM 660 N N . PRO A 1 88 ? -6.649 -12.548 13.219 1.00 86.31 88 PRO A N 1
ATOM 661 C CA . PRO A 1 88 ? -7.832 -13.334 12.862 1.00 86.31 88 PRO A CA 1
ATOM 662 C C . PRO A 1 88 ? -9.072 -12.458 12.622 1.00 86.31 88 PRO A C 1
ATOM 664 O O . PRO A 1 88 ? -10.004 -12.865 11.926 1.00 86.31 88 PRO A O 1
ATOM 667 N N . GLU A 1 89 ? -9.095 -11.261 13.210 1.00 80.50 89 GLU A N 1
ATOM 668 C CA . GLU A 1 89 ? -10.163 -10.281 13.061 1.00 80.50 89 GLU A CA 1
ATOM 669 C C . GLU A 1 89 ? -10.115 -9.637 11.667 1.00 80.50 89 GLU A C 1
ATOM 671 O O . GLU A 1 89 ? -9.093 -9.103 11.244 1.00 80.50 89 GLU A O 1
ATOM 676 N N . LYS A 1 90 ? -11.241 -9.667 10.947 1.00 80.06 90 LYS A N 1
ATOM 677 C CA . LYS A 1 90 ? -11.336 -9.203 9.554 1.00 80.06 90 LYS A CA 1
ATOM 678 C C . LYS A 1 90 ? -12.070 -7.871 9.449 1.00 80.06 90 LYS A C 1
ATOM 680 O O . LYS A 1 90 ? -13.130 -7.781 8.830 1.00 80.06 90 LYS A O 1
ATOM 685 N N . ASP A 1 91 ? -11.512 -6.831 10.059 1.00 93.50 91 ASP A N 1
ATOM 686 C CA . ASP A 1 91 ? -12.067 -5.492 9.896 1.00 93.50 91 ASP A CA 1
ATOM 687 C C . ASP A 1 91 ? -11.846 -4.966 8.469 1.00 93.50 91 ASP A C 1
ATOM 689 O O . ASP A 1 91 ? -10.718 -4.782 8.011 1.00 93.50 91 ASP A O 1
ATOM 693 N N . THR A 1 92 ? -12.946 -4.691 7.770 1.00 94.19 92 THR A N 1
ATOM 694 C CA . THR A 1 92 ? -12.924 -4.269 6.363 1.00 94.19 92 THR A CA 1
ATOM 695 C C . THR A 1 92 ? -12.279 -2.896 6.178 1.00 94.19 92 THR A C 1
ATOM 697 O O . THR A 1 92 ? -11.589 -2.677 5.184 1.00 94.19 92 THR A O 1
ATOM 700 N N . VAL A 1 93 ? -12.480 -1.974 7.127 1.00 95.75 93 VAL A N 1
ATOM 701 C CA . VAL A 1 93 ? -11.921 -0.613 7.055 1.00 95.75 93 VAL A CA 1
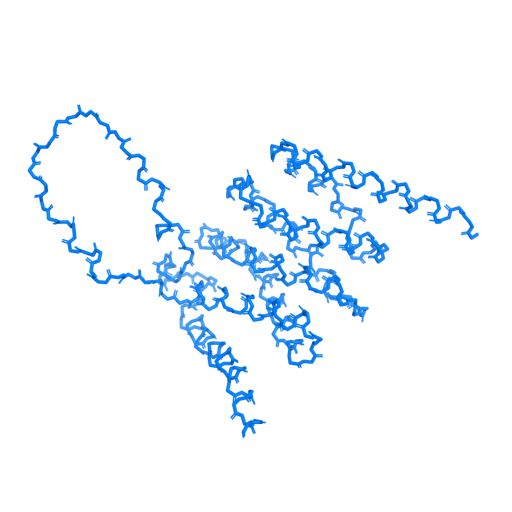ATOM 702 C C . VAL A 1 93 ? -10.400 -0.664 7.170 1.00 95.75 93 VAL A C 1
ATOM 704 O O . VAL A 1 93 ? -9.698 -0.109 6.329 1.00 95.75 93 VAL A O 1
ATOM 707 N N . THR A 1 94 ? -9.893 -1.403 8.156 1.00 96.44 94 THR A N 1
ATOM 708 C CA . THR A 1 94 ? -8.454 -1.622 8.334 1.00 96.44 94 THR A CA 1
ATOM 709 C C . THR A 1 94 ? -7.846 -2.296 7.103 1.00 96.44 94 THR A C 1
ATOM 711 O O . THR A 1 94 ? -6.848 -1.811 6.575 1.00 96.44 94 THR A O 1
ATOM 714 N N . LEU A 1 95 ? -8.474 -3.363 6.589 1.00 96.50 95 LEU A N 1
ATOM 715 C CA . LEU A 1 95 ? -7.996 -4.068 5.395 1.00 96.50 95 LEU A CA 1
ATOM 716 C C . LEU A 1 95 ? -7.908 -3.139 4.180 1.00 96.50 95 LEU A C 1
ATOM 718 O O . LEU A 1 95 ? -6.895 -3.141 3.486 1.00 96.50 95 LEU A O 1
ATOM 722 N N . LYS A 1 96 ? -8.937 -2.318 3.941 1.00 97.44 96 LYS A N 1
ATOM 723 C CA . LYS A 1 96 ? -8.950 -1.349 2.840 1.00 97.44 96 LYS A CA 1
ATOM 724 C C . LYS A 1 96 ? -7.712 -0.445 2.880 1.00 97.44 96 LYS A C 1
ATOM 726 O O . LYS A 1 96 ? -7.016 -0.332 1.874 1.00 97.44 96 LYS A O 1
ATOM 731 N N . HIS A 1 97 ? -7.419 0.147 4.036 1.00 98.12 97 HIS A N 1
ATOM 732 C CA . HIS A 1 97 ? -6.282 1.055 4.186 1.00 98.12 97 HIS A CA 1
ATOM 733 C C . HIS A 1 97 ? -4.929 0.338 4.128 1.00 98.12 97 HIS A C 1
ATOM 735 O O . HIS A 1 97 ? -3.985 0.873 3.553 1.00 98.12 97 HIS A O 1
ATOM 741 N N . ILE A 1 98 ? -4.834 -0.901 4.627 1.00 97.88 98 ILE A N 1
ATOM 742 C CA . ILE A 1 98 ? -3.632 -1.730 4.440 1.00 97.88 98 ILE A CA 1
ATOM 743 C C . ILE A 1 98 ? -3.350 -1.936 2.946 1.00 97.88 98 ILE A C 1
ATOM 745 O O . ILE A 1 98 ? -2.209 -1.777 2.519 1.00 97.88 98 ILE A O 1
ATOM 749 N N . VAL A 1 99 ? -4.373 -2.240 2.140 1.00 98.19 99 VAL A N 1
ATOM 750 C CA . VAL A 1 99 ? -4.221 -2.433 0.687 1.00 98.19 99 VAL A CA 1
ATOM 751 C C . VAL A 1 99 ? -3.793 -1.131 -0.009 1.00 98.19 99 VAL A C 1
ATOM 753 O O . VAL A 1 99 ? -2.913 -1.152 -0.869 1.00 98.19 99 VAL A O 1
ATOM 756 N N . GLU A 1 100 ? -4.365 0.012 0.380 1.00 98.06 100 GLU A N 1
ATOM 757 C CA . GLU A 1 100 ? -3.986 1.337 -0.144 1.00 98.06 100 GLU A CA 1
ATOM 758 C C . GLU A 1 100 ? -2.531 1.703 0.196 1.00 98.06 100 GLU A C 1
ATOM 760 O O . GLU A 1 100 ? -1.772 2.151 -0.672 1.00 98.06 100 GLU A O 1
ATOM 765 N N . ALA A 1 101 ? -2.115 1.461 1.442 1.00 98.19 101 ALA A N 1
ATOM 766 C CA . ALA A 1 101 ? -0.738 1.660 1.878 1.00 98.19 101 ALA A CA 1
ATOM 767 C C . ALA A 1 101 ? 0.223 0.722 1.132 1.00 98.19 101 ALA A C 1
ATOM 769 O O . ALA A 1 101 ? 1.245 1.176 0.617 1.00 98.19 101 ALA A O 1
ATOM 770 N N . ALA A 1 102 ? -0.127 -0.562 0.994 1.00 98.38 102 ALA A N 1
ATOM 771 C CA . ALA A 1 102 ? 0.664 -1.549 0.263 1.00 98.38 102 ALA A CA 1
ATOM 772 C C . ALA A 1 102 ? 0.877 -1.147 -1.204 1.00 98.38 102 ALA A C 1
ATOM 774 O O . ALA A 1 102 ? 1.985 -1.282 -1.720 1.00 98.38 102 ALA A O 1
ATOM 775 N N . ALA A 1 103 ? -0.137 -0.574 -1.862 1.00 97.88 103 ALA A N 1
ATOM 776 C CA . ALA A 1 103 ? -0.008 -0.063 -3.229 1.00 97.88 103 ALA A CA 1
ATOM 777 C C . ALA A 1 103 ? 1.006 1.088 -3.333 1.00 97.88 103 ALA A C 1
ATOM 779 O O . ALA A 1 103 ? 1.755 1.159 -4.304 1.00 97.88 103 ALA A O 1
ATOM 780 N N . SER A 1 104 ? 1.071 1.969 -2.333 1.00 96.62 104 SER A N 1
ATOM 781 C CA . SER A 1 104 ? 2.060 3.059 -2.304 1.00 96.62 104 SER A CA 1
ATOM 782 C C . SER A 1 104 ? 3.462 2.568 -1.922 1.00 96.62 104 SER A C 1
ATOM 784 O O . SER A 1 104 ? 4.459 3.100 -2.404 1.00 96.62 104 SER A O 1
ATOM 786 N N . LEU A 1 105 ? 3.544 1.537 -1.078 1.00 97.56 105 LEU A N 1
ATOM 787 C CA . LEU A 1 105 ? 4.796 0.956 -0.595 1.00 97.56 105 LEU A CA 1
ATOM 788 C C . LEU A 1 105 ? 5.465 0.025 -1.610 1.00 97.56 105 LEU A C 1
ATOM 790 O O . LEU A 1 105 ? 6.691 -0.046 -1.631 1.00 97.56 105 LEU A O 1
ATOM 794 N N . TYR A 1 106 ? 4.703 -0.676 -2.456 1.00 97.94 106 TYR A N 1
ATOM 795 C CA . TYR A 1 106 ? 5.247 -1.678 -3.380 1.00 97.94 106 TYR A CA 1
ATOM 796 C C . TYR A 1 106 ? 6.384 -1.144 -4.273 1.00 97.94 106 TYR A C 1
ATOM 798 O O . TYR A 1 106 ? 7.461 -1.742 -4.268 1.00 97.94 106 TYR A O 1
ATOM 806 N N . PRO A 1 107 ? 6.241 0.002 -4.973 1.00 95.31 107 PRO A N 1
ATOM 807 C CA . PRO A 1 107 ? 7.307 0.532 -5.828 1.00 95.31 107 PRO A CA 1
ATOM 808 C C . PRO A 1 107 ? 8.531 1.017 -5.043 1.00 95.31 107 PRO A C 1
ATOM 810 O O . PRO A 1 107 ? 9.640 0.986 -5.578 1.00 95.31 107 PRO A O 1
ATOM 813 N N . LEU A 1 108 ? 8.330 1.481 -3.803 1.00 94.69 108 LEU A N 1
ATOM 814 C CA . LEU A 1 108 ? 9.399 1.941 -2.911 1.00 94.69 108 LEU A CA 1
ATOM 815 C C . LEU A 1 108 ? 10.222 0.754 -2.415 1.00 94.69 108 LEU A C 1
ATOM 817 O O . LEU A 1 108 ? 11.435 0.737 -2.574 1.00 94.69 108 LEU A O 1
ATOM 821 N N . VAL A 1 109 ? 9.551 -0.275 -1.890 1.00 96.69 109 VAL A N 1
ATOM 822 C CA . VAL A 1 109 ? 10.197 -1.503 -1.413 1.00 96.69 109 VAL A CA 1
ATOM 823 C C . VAL A 1 109 ? 10.901 -2.226 -2.555 1.00 96.69 109 VAL A C 1
ATOM 825 O O . VAL A 1 109 ? 12.028 -2.677 -2.390 1.00 96.69 109 VAL A O 1
ATOM 828 N N . PHE A 1 110 ? 10.278 -2.300 -3.732 1.00 96.25 110 PHE A N 1
ATOM 829 C CA . PHE A 1 110 ? 10.905 -2.920 -4.894 1.00 96.25 110 PHE A CA 1
ATOM 830 C C . PHE A 1 110 ? 12.203 -2.203 -5.285 1.00 96.25 110 PHE A C 1
ATOM 832 O O . PHE A 1 110 ? 13.229 -2.852 -5.462 1.00 96.25 110 PHE A O 1
ATOM 839 N N . ARG A 1 111 ? 12.192 -0.862 -5.347 1.00 93.81 111 ARG A N 1
ATOM 840 C CA . ARG A 1 111 ? 13.402 -0.071 -5.622 1.00 93.81 111 ARG A CA 1
ATOM 841 C C . ARG A 1 111 ? 14.458 -0.218 -4.527 1.00 93.81 111 ARG A C 1
ATOM 843 O O . ARG A 1 111 ? 15.632 -0.356 -4.854 1.00 93.81 111 ARG A O 1
ATOM 850 N N . HIS A 1 112 ? 14.048 -0.215 -3.260 1.00 94.31 112 HIS A N 1
ATOM 851 C CA . HIS A 1 112 ? 14.947 -0.431 -2.125 1.00 94.31 112 HIS A CA 1
ATOM 852 C C . HIS A 1 112 ? 15.712 -1.742 -2.284 1.00 94.31 112 HIS A C 1
ATOM 854 O O . HIS A 1 112 ? 16.933 -1.747 -2.230 1.00 94.31 112 HIS A O 1
ATOM 860 N N . ILE A 1 113 ? 15.009 -2.835 -2.585 1.00 96.31 113 ILE A N 1
ATOM 861 C CA . ILE A 1 113 ? 15.604 -4.172 -2.704 1.00 96.31 113 ILE A CA 1
ATOM 862 C C . ILE A 1 113 ? 16.549 -4.296 -3.900 1.00 96.31 113 ILE A C 1
ATOM 864 O O . ILE A 1 113 ? 17.540 -5.009 -3.785 1.00 96.31 113 ILE A O 1
ATOM 868 N N . ILE A 1 114 ? 16.296 -3.573 -5.000 1.00 94.38 114 ILE A N 1
ATOM 869 C CA . ILE A 1 114 ? 17.245 -3.486 -6.125 1.00 94.38 114 ILE A CA 1
ATOM 870 C C . ILE A 1 114 ? 18.610 -2.961 -5.662 1.00 94.38 114 ILE A C 1
ATOM 872 O O . ILE A 1 114 ? 19.646 -3.450 -6.113 1.00 94.38 114 ILE A O 1
ATOM 876 N N . ASN A 1 115 ? 18.602 -1.954 -4.785 1.00 93.56 115 ASN A N 1
ATOM 877 C CA . ASN A 1 115 ? 19.808 -1.277 -4.309 1.00 93.56 115 ASN A CA 1
ATOM 878 C C . ASN A 1 115 ? 20.414 -1.935 -3.056 1.00 93.56 115 ASN A C 1
ATOM 880 O O . ASN A 1 115 ? 21.621 -1.835 -2.849 1.00 93.56 115 ASN A O 1
ATOM 884 N N . HIS A 1 116 ? 19.584 -2.609 -2.256 1.00 95.00 116 HIS A N 1
ATOM 885 C CA . HIS A 1 116 ? 19.905 -3.195 -0.951 1.00 95.00 116 HIS A CA 1
ATOM 886 C C . HIS A 1 116 ? 19.433 -4.657 -0.871 1.00 95.00 116 HIS A C 1
ATOM 888 O O . HIS A 1 116 ? 18.501 -4.986 -0.127 1.00 95.00 116 HIS A O 1
ATOM 894 N N . PRO A 1 117 ? 20.030 -5.571 -1.659 1.00 95.06 117 PRO A N 1
ATOM 895 C CA . PRO A 1 117 ? 19.636 -6.978 -1.683 1.00 95.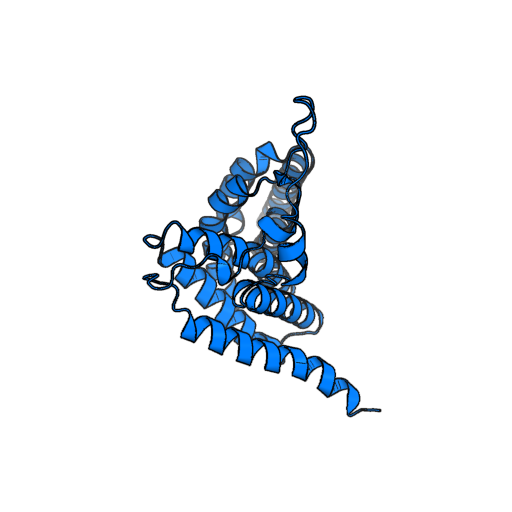06 117 PRO A CA 1
ATOM 896 C C . PRO A 1 117 ? 19.906 -7.726 -0.366 1.00 95.06 117 PRO A C 1
ATOM 898 O O . PRO A 1 117 ? 19.457 -8.854 -0.195 1.00 95.06 117 PRO A O 1
ATOM 901 N N . GLU A 1 118 ? 20.655 -7.151 0.569 1.00 95.75 118 GLU A N 1
ATOM 902 C CA . GLU A 1 118 ? 20.842 -7.672 1.923 1.00 95.75 118 GLU A CA 1
ATOM 903 C C . GLU A 1 118 ? 19.557 -7.606 2.768 1.00 95.75 118 GLU A C 1
ATOM 905 O O . GLU A 1 118 ? 19.326 -8.477 3.612 1.00 95.75 118 GLU A O 1
ATOM 910 N N . ASP A 1 119 ? 18.661 -6.657 2.476 1.00 94.62 119 ASP A N 1
ATOM 911 C CA . ASP A 1 119 ? 17.431 -6.392 3.234 1.00 94.62 119 ASP A CA 1
ATOM 912 C C . ASP A 1 119 ? 16.270 -7.322 2.838 1.00 94.62 119 ASP A C 1
ATOM 914 O O . ASP A 1 119 ? 15.100 -6.933 2.762 1.00 94.62 119 ASP A O 1
ATOM 918 N N . SER A 1 120 ? 16.583 -8.602 2.628 1.00 95.19 120 SER A N 1
ATOM 919 C CA . SER A 1 120 ? 15.645 -9.666 2.235 1.00 95.19 120 SER A CA 1
ATOM 920 C C . SER A 1 120 ? 14.349 -9.694 3.051 1.00 95.19 120 SER A C 1
ATOM 922 O O . SER A 1 120 ? 13.270 -9.914 2.497 1.00 95.19 120 SER A O 1
ATOM 924 N N . LYS A 1 121 ? 14.419 -9.376 4.349 1.00 95.88 121 LYS A N 1
ATOM 925 C CA . LYS A 1 121 ? 13.255 -9.329 5.240 1.00 95.88 121 LYS A CA 1
ATOM 926 C C . LYS A 1 121 ? 12.179 -8.342 4.780 1.00 95.88 121 LYS A C 1
ATOM 928 O O . LYS A 1 121 ? 10.987 -8.619 4.930 1.00 95.88 121 LYS A O 1
ATOM 933 N N . VAL A 1 122 ? 12.575 -7.199 4.221 1.00 96.44 122 VAL A N 1
ATOM 934 C CA . VAL A 1 122 ? 11.632 -6.183 3.732 1.00 96.44 122 VAL A CA 1
ATOM 935 C C . VAL A 1 122 ? 10.879 -6.720 2.511 1.00 96.44 122 VAL A C 1
ATOM 937 O O . VAL A 1 122 ? 9.656 -6.583 2.433 1.00 96.44 122 VAL A O 1
ATOM 940 N N . TRP A 1 123 ? 11.576 -7.419 1.608 1.00 97.31 123 TRP A N 1
ATOM 941 C CA . TRP A 1 123 ? 10.954 -8.082 0.458 1.00 97.31 123 TRP A CA 1
ATOM 942 C C . TRP A 1 123 ? 10.017 -9.226 0.865 1.00 97.31 123 TRP A C 1
ATOM 944 O O . TRP A 1 123 ? 8.909 -9.338 0.337 1.00 97.31 123 TRP A O 1
ATOM 954 N N . GLU A 1 124 ? 10.422 -10.048 1.838 1.00 97.00 124 GLU A N 1
ATOM 955 C CA . GLU A 1 124 ? 9.581 -11.115 2.397 1.00 97.00 124 GLU A CA 1
ATOM 956 C C . GLU A 1 124 ? 8.277 -10.561 2.979 1.00 97.00 124 GLU A C 1
ATOM 958 O O . GLU A 1 124 ? 7.204 -11.111 2.733 1.00 97.00 124 GLU A O 1
ATOM 963 N N . ASN A 1 125 ? 8.350 -9.459 3.735 1.00 97.56 125 ASN A N 1
ATOM 964 C CA . ASN A 1 125 ? 7.169 -8.805 4.297 1.00 97.56 125 ASN A CA 1
ATOM 965 C C . ASN A 1 125 ? 6.227 -8.301 3.195 1.00 97.56 125 ASN A C 1
ATOM 967 O O . ASN A 1 125 ? 5.015 -8.493 3.295 1.00 97.56 125 ASN A O 1
ATOM 971 N N . MET A 1 126 ? 6.774 -7.693 2.138 1.00 98.38 126 MET A N 1
ATOM 972 C CA . MET A 1 126 ? 5.974 -7.200 1.015 1.00 98.38 126 MET A CA 1
ATOM 973 C C . MET A 1 126 ? 5.318 -8.348 0.244 1.00 98.38 126 MET A C 1
ATOM 975 O O . MET A 1 126 ? 4.141 -8.266 -0.102 1.00 98.38 126 MET A O 1
ATOM 979 N N . THR A 1 127 ? 6.053 -9.437 0.021 1.00 97.75 127 THR A N 1
ATOM 980 C CA . THR A 1 127 ? 5.538 -10.635 -0.654 1.00 97.75 127 THR A CA 1
ATOM 981 C C . THR A 1 127 ? 4.409 -11.273 0.154 1.00 97.75 127 THR A C 1
ATOM 983 O O . THR A 1 127 ? 3.347 -11.541 -0.397 1.00 97.75 127 THR A O 1
ATOM 986 N N . ALA A 1 128 ? 4.570 -11.404 1.475 1.00 98.00 128 ALA A N 1
ATOM 987 C CA . ALA A 1 128 ? 3.522 -11.932 2.348 1.00 98.00 128 ALA A CA 1
ATOM 988 C C . ALA A 1 128 ? 2.238 -11.080 2.317 1.00 98.00 128 ALA A C 1
ATOM 990 O O . ALA A 1 128 ? 1.136 -11.627 2.252 1.00 98.00 128 ALA A O 1
ATOM 991 N N . ILE A 1 129 ? 2.370 -9.747 2.321 1.00 98.25 129 ILE A N 1
ATOM 992 C CA . ILE A 1 129 ? 1.227 -8.834 2.179 1.00 98.25 129 ILE A CA 1
ATOM 993 C C . ILE A 1 129 ? 0.567 -9.007 0.807 1.00 98.25 129 ILE A C 1
ATOM 995 O O . ILE A 1 129 ? -0.653 -9.149 0.740 1.00 98.25 129 ILE A O 1
ATOM 999 N N . LYS A 1 130 ? 1.350 -9.039 -0.279 1.00 98.38 130 LYS A N 1
ATOM 1000 C CA . LYS A 1 130 ? 0.842 -9.257 -1.642 1.00 98.38 130 LYS A CA 1
ATOM 1001 C C . LYS A 1 130 ? 0.029 -10.552 -1.724 1.00 98.38 130 LYS A C 1
ATOM 1003 O O . LYS A 1 130 ? -1.118 -10.515 -2.166 1.00 98.38 130 LYS A O 1
ATOM 1008 N N . ASP A 1 131 ? 0.575 -11.661 -1.238 1.00 97.81 131 ASP A N 1
ATOM 1009 C CA . ASP A 1 131 ? -0.074 -12.974 -1.286 1.00 97.81 131 ASP A CA 1
ATOM 1010 C C . ASP A 1 131 ? -1.381 -13.016 -0.486 1.00 97.81 131 ASP A C 1
ATOM 1012 O O . ASP A 1 131 ? -2.343 -13.675 -0.891 1.00 97.81 131 ASP A O 1
ATOM 1016 N N . ASP A 1 132 ? -1.438 -12.334 0.660 1.00 96.56 132 ASP A N 1
ATOM 1017 C CA . ASP A 1 132 ? -2.653 -12.243 1.472 1.00 96.56 132 ASP A CA 1
ATOM 1018 C C . ASP A 1 132 ? -3.729 -11.378 0.784 1.00 96.56 132 ASP A C 1
ATOM 1020 O O . ASP A 1 132 ? -4.875 -11.821 0.653 1.00 96.56 132 ASP A O 1
ATOM 1024 N N . ILE A 1 133 ? -3.356 -10.217 0.226 1.00 96.88 133 ILE A N 1
ATOM 1025 C CA . ILE A 1 133 ? -4.265 -9.357 -0.554 1.00 96.88 133 ILE A CA 1
ATOM 1026 C C . ILE A 1 133 ? -4.845 -10.127 -1.749 1.00 96.88 133 ILE A C 1
ATOM 1028 O O . ILE A 1 133 ? -6.062 -10.126 -1.957 1.00 96.88 133 ILE A O 1
ATOM 1032 N N . LEU A 1 134 ? -4.000 -10.830 -2.510 1.00 96.75 134 LEU A N 1
ATOM 1033 C CA . LEU A 1 134 ? -4.414 -11.615 -3.678 1.00 96.75 134 LEU A CA 1
ATOM 1034 C C . LEU A 1 134 ? -5.353 -12.771 -3.316 1.00 96.75 134 LEU A C 1
ATOM 1036 O O . LEU A 1 134 ? -6.257 -13.081 -4.098 1.00 96.75 134 LEU A O 1
ATOM 1040 N N . ARG A 1 135 ? -5.167 -13.391 -2.143 1.00 95.25 135 ARG A N 1
ATOM 1041 C CA . ARG A 1 135 ? -6.065 -14.436 -1.620 1.00 95.25 135 ARG A CA 1
ATOM 1042 C C . ARG A 1 135 ? -7.434 -13.888 -1.237 1.00 95.25 135 ARG A C 1
ATOM 1044 O O . ARG A 1 135 ? -8.440 -14.567 -1.420 1.00 95.25 135 ARG A O 1
ATOM 1051 N N . ARG A 1 136 ? -7.481 -12.683 -0.662 1.00 93.12 136 ARG A N 1
ATOM 1052 C CA . ARG A 1 136 ? -8.726 -12.078 -0.162 1.00 93.12 136 ARG A CA 1
ATOM 1053 C C . ARG A 1 136 ? -9.534 -11.380 -1.247 1.00 93.12 136 ARG A C 1
ATOM 1055 O O . ARG A 1 136 ? -10.732 -11.198 -1.046 1.00 93.12 136 ARG A O 1
ATOM 1062 N N . TRP A 1 137 ? -8.918 -11.001 -2.366 1.00 93.94 137 TRP A N 1
ATOM 1063 C CA . TRP A 1 137 ? -9.530 -10.169 -3.407 1.00 93.94 137 TRP A CA 1
ATOM 1064 C C . TRP A 1 137 ? -10.945 -10.630 -3.809 1.00 93.94 137 TRP A C 1
ATOM 1066 O O . TRP A 1 137 ? -11.895 -9.868 -3.634 1.00 93.94 137 TRP A O 1
ATOM 1076 N N . ASP A 1 138 ? -11.135 -11.878 -4.242 1.00 89.62 138 ASP A N 1
ATOM 1077 C CA . ASP A 1 138 ? -12.422 -12.318 -4.820 1.00 89.62 138 ASP A CA 1
ATOM 1078 C C . ASP A 1 138 ? -13.564 -12.360 -3.790 1.00 89.62 138 ASP A C 1
ATOM 1080 O O . ASP A 1 138 ? -14.729 -12.116 -4.118 1.00 89.62 138 ASP A O 1
ATOM 1084 N N . THR A 1 139 ? -13.221 -12.611 -2.523 1.00 91.88 139 THR A N 1
ATOM 1085 C CA . THR A 1 139 ? -14.172 -12.742 -1.403 1.00 91.88 139 THR A CA 1
ATOM 1086 C C . THR A 1 139 ? -14.397 -11.439 -0.638 1.00 91.88 139 THR A C 1
ATOM 1088 O O . THR A 1 139 ? -15.242 -11.377 0.255 1.00 91.88 139 THR A O 1
ATOM 1091 N N . SER A 1 140 ? -13.649 -10.387 -0.973 1.00 93.19 140 SER A N 1
ATOM 1092 C CA . SER A 1 140 ? -13.717 -9.105 -0.281 1.00 93.19 140 SER A CA 1
ATOM 1093 C C . SER A 1 140 ? -14.951 -8.286 -0.685 1.00 93.19 140 SER A C 1
ATOM 1095 O O . SER A 1 140 ? -15.454 -8.416 -1.803 1.00 93.19 140 SER A O 1
ATOM 1097 N N . PRO A 1 141 ? -15.448 -7.392 0.187 1.00 93.75 141 PRO A N 1
ATOM 1098 C CA . PRO A 1 141 ? -16.496 -6.448 -0.186 1.00 93.75 141 PRO A CA 1
ATOM 1099 C C . PRO A 1 141 ? -15.995 -5.466 -1.253 1.00 93.75 141 PRO A C 1
ATOM 1101 O O . PRO A 1 141 ? -14.793 -5.229 -1.388 1.00 93.75 141 PRO A O 1
ATOM 1104 N N . PHE A 1 142 ? -16.929 -4.856 -1.988 1.00 92.81 142 PHE A N 1
ATOM 1105 C CA . PHE A 1 142 ? -16.630 -3.993 -3.138 1.00 92.81 142 PHE A CA 1
ATOM 1106 C C . PHE A 1 142 ? -15.589 -2.900 -2.841 1.00 92.81 142 PHE A C 1
ATOM 1108 O O . PHE A 1 142 ? -14.651 -2.707 -3.612 1.00 92.81 142 PHE A O 1
ATOM 1115 N N . SER A 1 143 ? -15.696 -2.232 -1.689 1.00 92.12 143 SER A N 1
ATOM 1116 C CA . SER A 1 143 ? -14.762 -1.172 -1.288 1.00 92.12 143 SER A CA 1
ATOM 1117 C C . SER A 1 143 ? -13.311 -1.649 -1.174 1.00 92.12 143 SER A C 1
ATOM 1119 O O . SER A 1 143 ? -12.402 -0.895 -1.505 1.00 92.12 143 SER A O 1
ATOM 1121 N N . VAL A 1 144 ? -13.089 -2.892 -0.742 1.00 95.81 144 VAL A N 1
ATOM 1122 C CA . VAL A 1 144 ? -11.759 -3.510 -0.672 1.00 95.81 144 VAL A CA 1
ATOM 1123 C C . VAL A 1 144 ? -11.344 -4.045 -2.040 1.00 95.81 144 VAL A C 1
ATOM 1125 O O . VAL A 1 144 ? -10.196 -3.849 -2.427 1.00 95.81 144 VAL A O 1
ATOM 1128 N N . LYS A 1 145 ? -12.268 -4.638 -2.812 1.00 95.62 145 LYS A N 1
ATOM 1129 C CA . LYS A 1 145 ? -12.000 -5.121 -4.181 1.00 95.62 145 LYS A CA 1
ATOM 1130 C C . LYS A 1 145 ? -11.410 -4.033 -5.075 1.00 95.62 145 LYS A C 1
ATOM 1132 O O . LYS A 1 145 ? -10.422 -4.284 -5.758 1.00 95.62 145 LYS A O 1
ATOM 1137 N N . VAL A 1 146 ? -11.959 -2.818 -5.031 1.00 94.38 146 VAL A N 1
ATOM 1138 C CA . VAL A 1 146 ? -11.427 -1.674 -5.795 1.00 94.38 146 VAL A CA 1
ATOM 1139 C C . VAL A 1 146 ? -9.992 -1.333 -5.375 1.00 94.38 146 VAL A C 1
ATOM 1141 O O . VAL A 1 146 ? -9.151 -1.040 -6.225 1.00 94.38 146 VAL A O 1
ATOM 1144 N N . CYS A 1 147 ? -9.673 -1.409 -4.081 1.00 96.69 147 CYS A N 1
ATOM 1145 C CA . CYS A 1 147 ? -8.305 -1.210 -3.603 1.00 96.69 147 CYS A CA 1
ATOM 1146 C C . CYS A 1 147 ? -7.376 -2.351 -4.047 1.00 96.69 147 CYS A C 1
ATOM 1148 O O . CYS A 1 147 ? -6.253 -2.075 -4.465 1.00 96.69 147 CYS A O 1
ATOM 1150 N N . CYS A 1 148 ? -7.841 -3.608 -4.040 1.00 97.50 148 CYS A N 1
ATOM 1151 C CA . CYS A 1 148 ? -7.088 -4.755 -4.560 1.00 97.50 148 CYS A CA 1
ATOM 1152 C C . CYS A 1 148 ? -6.758 -4.584 -6.048 1.00 97.50 148 CYS A C 1
ATOM 1154 O O . CYS A 1 148 ? -5.612 -4.780 -6.434 1.00 97.50 148 CYS A O 1
ATOM 1156 N N . ILE A 1 149 ? -7.722 -4.142 -6.863 1.00 96.50 149 ILE A N 1
ATOM 1157 C CA . ILE A 1 149 ? -7.527 -3.826 -8.289 1.00 96.50 149 ILE A CA 1
ATOM 1158 C C . ILE A 1 149 ? -6.400 -2.798 -8.463 1.00 96.50 149 ILE A C 1
ATOM 1160 O O . ILE A 1 149 ? -5.479 -3.025 -9.244 1.00 96.50 149 ILE A O 1
ATOM 1164 N N . LYS A 1 150 ? -6.425 -1.693 -7.701 1.00 95.75 150 LYS A N 1
ATOM 1165 C CA . LYS A 1 150 ? -5.362 -0.667 -7.735 1.00 95.75 150 LYS A CA 1
ATOM 1166 C C . LYS A 1 150 ? -4.004 -1.214 -7.299 1.00 95.75 150 LYS A C 1
ATOM 1168 O O . LYS A 1 150 ? -2.986 -0.894 -7.906 1.00 95.75 150 LYS A O 1
ATOM 1173 N N . PHE A 1 151 ? -3.983 -2.032 -6.250 1.00 98.19 151 PHE A N 1
ATOM 1174 C CA . PHE A 1 151 ? -2.765 -2.682 -5.783 1.00 98.19 151 PHE A CA 1
ATOM 1175 C C . PHE A 1 151 ? -2.174 -3.589 -6.866 1.00 98.19 151 PHE A C 1
ATOM 1177 O O . PHE A 1 151 ? -1.003 -3.449 -7.203 1.00 98.19 151 PHE A O 1
ATOM 1184 N N . VAL A 1 152 ? -2.987 -4.452 -7.475 1.00 98.12 152 VAL A N 1
ATOM 1185 C CA . VAL A 1 152 ? -2.543 -5.371 -8.530 1.00 98.12 152 VAL A CA 1
ATOM 1186 C C . VAL A 1 152 ? -2.096 -4.623 -9.778 1.00 98.12 152 VAL A C 1
ATOM 1188 O O . VAL A 1 152 ? -1.030 -4.922 -10.304 1.00 98.12 152 VAL A O 1
ATOM 1191 N N . GLN A 1 153 ? -2.831 -3.593 -10.199 1.00 96.38 153 GLN A N 1
ATOM 1192 C CA . GLN A 1 153 ? -2.402 -2.705 -11.280 1.00 96.38 153 GLN A CA 1
ATOM 1193 C C . GLN A 1 153 ? -1.020 -2.103 -10.989 1.00 96.38 153 GLN A C 1
ATOM 1195 O O . GLN A 1 153 ? -0.167 -2.072 -11.876 1.00 96.38 153 GLN A O 1
ATOM 1200 N N . ARG A 1 154 ? -0.753 -1.691 -9.743 1.00 96.88 154 ARG A N 1
ATOM 1201 C CA . ARG A 1 154 ? 0.572 -1.200 -9.355 1.00 96.88 154 ARG A CA 1
ATOM 1202 C C . ARG A 1 154 ? 1.644 -2.292 -9.373 1.00 96.88 154 ARG A C 1
ATOM 1204 O O . ARG A 1 154 ? 2.749 -2.024 -9.839 1.00 96.88 154 ARG A O 1
ATOM 1211 N N . VAL A 1 155 ? 1.340 -3.495 -8.886 1.00 97.94 155 VAL A N 1
ATOM 1212 C CA . VAL A 1 155 ? 2.266 -4.641 -8.917 1.00 97.94 155 VAL A CA 1
ATOM 1213 C C . VAL A 1 155 ? 2.657 -4.966 -10.358 1.00 97.94 155 VAL A C 1
ATOM 1215 O O . VAL A 1 155 ? 3.848 -5.024 -10.652 1.00 97.94 155 VAL A O 1
ATOM 1218 N N . VAL A 1 156 ? 1.675 -5.072 -11.260 1.00 96.88 156 VAL A N 1
ATOM 1219 C CA . VAL A 1 156 ? 1.896 -5.320 -12.693 1.00 96.88 156 VAL A CA 1
ATOM 1220 C C . VAL A 1 156 ? 2.774 -4.233 -13.306 1.00 96.88 156 VAL A C 1
ATOM 1222 O O . VAL A 1 156 ? 3.739 -4.556 -13.987 1.00 96.88 156 VAL A O 1
ATOM 1225 N N . GLN A 1 157 ? 2.507 -2.952 -13.030 1.00 94.38 157 GLN A N 1
ATOM 1226 C CA . GLN A 1 157 ? 3.336 -1.851 -13.540 1.00 94.38 157 GLN A CA 1
ATOM 1227 C C . GLN A 1 157 ? 4.805 -1.963 -13.114 1.00 94.38 157 GLN A C 1
ATOM 1229 O O . GLN A 1 157 ? 5.698 -1.777 -13.935 1.00 94.38 157 GLN A O 1
ATOM 1234 N N . VAL A 1 158 ? 5.058 -2.289 -11.845 1.00 95.69 158 VAL A N 1
ATOM 1235 C CA . VAL A 1 158 ? 6.423 -2.421 -11.312 1.00 95.69 158 VAL A CA 1
ATOM 1236 C C . VAL A 1 158 ? 7.113 -3.693 -11.817 1.00 95.69 158 VAL A C 1
ATOM 1238 O O . VAL A 1 158 ? 8.321 -3.697 -12.039 1.00 95.69 158 VAL A O 1
ATOM 1241 N N . GLN A 1 159 ? 6.359 -4.771 -12.022 1.00 96.06 159 GLN A N 1
ATOM 1242 C CA . GLN A 1 159 ? 6.859 -6.061 -12.505 1.00 96.06 159 GLN A CA 1
ATOM 1243 C C . GLN A 1 159 ? 6.758 -6.235 -14.024 1.00 96.06 159 GLN A C 1
ATOM 1245 O O . GLN A 1 159 ? 6.935 -7.336 -14.533 1.00 96.06 159 GLN A O 1
ATOM 1250 N N . THR A 1 160 ? 6.512 -5.161 -14.765 1.00 91.94 160 THR A N 1
ATOM 1251 C CA . THR A 1 160 ? 6.625 -5.155 -16.223 1.00 91.94 160 THR A CA 1
ATOM 1252 C C . THR A 1 160 ? 7.816 -4.290 -16.601 1.00 91.94 160 THR A C 1
ATOM 1254 O O . THR A 1 160 ? 8.202 -3.373 -15.873 1.00 91.94 160 THR A O 1
ATOM 1257 N N . HIS A 1 161 ? 8.440 -4.572 -17.739 1.00 84.69 161 HIS A N 1
ATOM 1258 C CA . HIS A 1 161 ? 9.368 -3.618 -18.328 1.00 84.69 161 HIS A CA 1
ATOM 1259 C C . HIS A 1 161 ? 8.601 -2.328 -18.646 1.00 84.69 161 HIS A C 1
ATOM 1261 O O . HIS A 1 161 ? 7.646 -2.353 -19.420 1.00 84.69 161 HIS A O 1
ATOM 1267 N N . GLY A 1 162 ? 8.992 -1.212 -18.019 1.00 67.38 162 GLY A N 1
ATOM 1268 C CA . GLY A 1 162 ? 8.371 0.085 -18.276 1.00 67.38 162 GLY A CA 1
ATOM 1269 C C . GLY A 1 162 ? 8.397 0.426 -19.767 1.00 67.38 162 GLY A C 1
ATOM 1270 O O . GLY A 1 162 ? 9.231 -0.093 -20.519 1.00 67.38 162 GLY A O 1
ATOM 1271 N N . LEU A 1 163 ? 7.487 1.303 -20.197 1.00 54.97 163 LEU A N 1
ATOM 1272 C CA . LEU A 1 163 ? 7.464 1.809 -21.566 1.00 54.97 163 LEU A CA 1
ATOM 1273 C C . LEU A 1 163 ? 8.791 2.517 -21.852 1.00 54.97 163 LEU A C 1
ATOM 1275 O O . LEU A 1 163 ? 8.960 3.702 -21.596 1.00 54.97 163 LEU A O 1
ATOM 1279 N N . THR A 1 164 ? 9.746 1.803 -22.438 1.00 47.09 164 THR A N 1
ATOM 1280 C CA . THR A 1 164 ? 10.747 2.470 -23.259 1.00 47.09 164 THR A CA 1
ATOM 1281 C C . THR A 1 164 ? 10.017 2.788 -24.552 1.00 47.09 164 THR A C 1
ATOM 1283 O O . THR A 1 164 ? 10.068 1.980 -25.476 1.00 47.09 164 THR A O 1
ATOM 1286 N N . ASP A 1 165 ? 9.252 3.886 -24.598 1.00 44.56 165 ASP A N 1
ATOM 1287 C CA . ASP A 1 165 ? 8.614 4.311 -25.844 1.00 44.56 165 ASP A CA 1
ATOM 1288 C C . ASP A 1 165 ? 9.720 4.404 -26.916 1.00 44.56 165 ASP A C 1
ATOM 1290 O O . ASP A 1 165 ? 10.631 5.237 -26.799 1.00 44.56 165 ASP A O 1
ATOM 1294 N N . PRO A 1 166 ? 9.700 3.553 -27.963 1.00 43.88 166 PRO A N 1
ATOM 1295 C CA . PRO A 1 166 ? 10.709 3.590 -29.013 1.00 43.88 166 PRO A CA 1
ATOM 1296 C C . PRO A 1 166 ? 10.762 4.951 -29.719 1.00 43.88 166 PRO A C 1
ATOM 1298 O O . PRO A 1 166 ? 11.773 5.274 -30.338 1.00 43.88 166 PRO A O 1
ATOM 1301 N N . ARG A 1 167 ? 9.704 5.768 -29.615 1.00 53.91 167 ARG A N 1
ATOM 1302 C CA . ARG A 1 167 ? 9.620 7.116 -30.185 1.00 53.91 167 ARG A CA 1
ATOM 1303 C C . ARG A 1 167 ? 10.412 8.138 -29.375 1.00 53.91 167 ARG A C 1
ATOM 1305 O O . ARG A 1 167 ? 11.011 9.021 -29.985 1.00 53.91 167 ARG A O 1
ATOM 1312 N N . VAL A 1 168 ? 10.538 7.970 -28.055 1.00 48.47 168 VAL A N 1
ATOM 1313 C CA . VAL A 1 168 ? 11.353 8.842 -27.182 1.00 48.47 168 VAL A CA 1
ATOM 1314 C C . VAL A 1 168 ? 12.858 8.675 -27.455 1.00 48.47 168 VAL A C 1
ATOM 1316 O O . VAL A 1 168 ? 13.643 9.594 -27.221 1.00 48.47 168 VAL A O 1
ATOM 1319 N N . ARG A 1 169 ? 13.291 7.565 -28.077 1.00 42.75 169 ARG A N 1
ATOM 1320 C CA . ARG A 1 169 ? 14.667 7.440 -28.607 1.00 42.75 169 ARG A CA 1
ATOM 1321 C C . ARG A 1 169 ? 14.979 8.412 -29.753 1.00 42.75 169 ARG A C 1
ATOM 1323 O O . ARG A 1 169 ? 16.156 8.639 -30.030 1.00 42.75 169 ARG A O 1
ATOM 1330 N N . THR A 1 170 ? 13.972 8.993 -30.405 1.00 37.00 170 THR A N 1
ATOM 1331 C CA . THR A 1 170 ? 14.157 9.758 -31.653 1.00 37.00 170 THR A CA 1
ATOM 1332 C C . THR A 1 170 ? 14.532 11.228 -31.431 1.00 37.00 170 THR A C 1
ATOM 1334 O O . THR A 1 170 ? 14.880 11.915 -32.387 1.00 37.00 170 THR A O 1
ATOM 1337 N N . GLU A 1 171 ? 14.553 11.719 -30.188 1.00 43.25 171 GLU A N 1
ATOM 1338 C CA . GLU A 1 171 ? 14.951 13.106 -29.885 1.00 43.25 171 GLU A CA 1
ATOM 1339 C C . GLU A 1 171 ? 16.381 13.256 -29.350 1.00 43.25 171 GLU A C 1
ATOM 1341 O O . GLU A 1 171 ? 16.759 14.317 -28.865 1.00 43.25 171 GLU A O 1
ATOM 1346 N N . LYS A 1 172 ? 17.255 12.260 -29.545 1.00 42.06 172 LYS A N 1
ATOM 1347 C CA . LYS A 1 172 ? 18.696 12.550 -29.673 1.00 42.06 172 LYS A CA 1
ATOM 1348 C C . LYS A 1 172 ? 19.018 12.961 -31.110 1.00 42.06 172 LYS A C 1
ATOM 1350 O O . LYS A 1 172 ? 19.898 12.394 -31.749 1.00 42.06 172 LYS A O 1
ATOM 1355 N N . LYS A 1 173 ? 18.281 13.936 -31.643 1.00 40.09 173 LYS A N 1
ATOM 1356 C CA . LYS A 1 173 ? 18.739 14.672 -32.818 1.00 40.09 173 LYS A CA 1
ATOM 1357 C C . LYS A 1 173 ? 19.764 15.662 -32.286 1.00 40.09 173 LYS A C 1
ATOM 1359 O O . LYS A 1 173 ? 19.420 16.473 -31.434 1.00 40.09 173 LYS A O 1
ATOM 1364 N N . GLU A 1 174 ? 21.015 15.516 -32.711 1.00 46.44 174 GLU A N 1
ATOM 1365 C CA . GLU A 1 174 ? 22.120 16.425 -32.400 1.00 46.44 174 GLU A CA 1
ATOM 1366 C C . GLU A 1 174 ? 21.619 17.875 -32.438 1.00 46.44 174 GLU A C 1
ATOM 1368 O O . GLU A 1 174 ? 21.316 18.417 -33.503 1.00 46.44 174 GLU A O 1
ATOM 1373 N N . MET A 1 175 ? 21.438 18.485 -31.264 1.00 45.31 175 MET A N 1
ATOM 1374 C CA . MET A 1 175 ? 21.081 19.894 -31.196 1.00 45.31 175 MET A CA 1
ATOM 1375 C C . MET A 1 175 ? 22.319 20.691 -31.617 1.00 45.31 175 MET A C 1
ATOM 1377 O O . MET A 1 175 ? 23.398 20.459 -31.061 1.00 45.31 175 MET A O 1
ATOM 1381 N N . PRO A 1 176 ? 22.204 21.636 -32.567 1.00 48.00 176 PRO A N 1
ATOM 1382 C CA . PRO A 1 176 ? 23.282 22.578 -32.813 1.00 48.00 176 PRO A CA 1
ATOM 1383 C C . PRO A 1 176 ? 23.528 23.373 -31.526 1.00 48.00 176 PRO A C 1
ATOM 1385 O O . PRO A 1 176 ? 22.596 23.649 -30.771 1.00 48.00 176 PRO A O 1
ATOM 1388 N N . ALA A 1 177 ? 24.790 23.698 -31.253 1.00 52.34 177 ALA A N 1
ATOM 1389 C CA . ALA A 1 177 ? 25.220 24.362 -30.027 1.00 52.34 177 ALA A CA 1
ATOM 1390 C C . ALA A 1 177 ? 24.372 25.616 -29.714 1.00 52.34 177 ALA A C 1
ATOM 1392 O O . ALA A 1 177 ? 24.443 26.615 -30.428 1.00 52.34 177 ALA A O 1
ATOM 1393 N N . VAL A 1 178 ? 23.593 25.568 -28.627 1.00 48.72 178 VAL A N 1
ATOM 1394 C CA . VAL A 1 178 ? 22.850 26.709 -28.060 1.00 48.72 178 VAL A CA 1
ATOM 1395 C C . VAL A 1 178 ? 23.553 27.175 -26.770 1.00 48.72 178 VAL A C 1
ATOM 1397 O O . VAL A 1 178 ? 24.150 26.349 -26.072 1.00 48.72 178 VAL A O 1
ATOM 1400 N N . PRO A 1 179 ? 23.561 28.488 -26.453 1.00 47.78 179 PRO A N 1
ATOM 1401 C CA . PRO A 1 179 ? 24.469 29.076 -25.470 1.00 47.78 179 PRO A CA 1
ATOM 1402 C C . PRO A 1 179 ? 24.143 28.683 -24.025 1.00 47.78 179 PRO A C 1
ATOM 1404 O O . PRO A 1 179 ? 22.982 28.561 -23.636 1.00 47.78 179 PRO A O 1
ATOM 1407 N N . LYS A 1 180 ? 25.197 28.557 -23.209 1.00 48.75 180 LYS A N 1
ATOM 1408 C CA . LYS A 1 180 ? 25.149 28.328 -21.756 1.00 48.75 180 LYS A CA 1
ATOM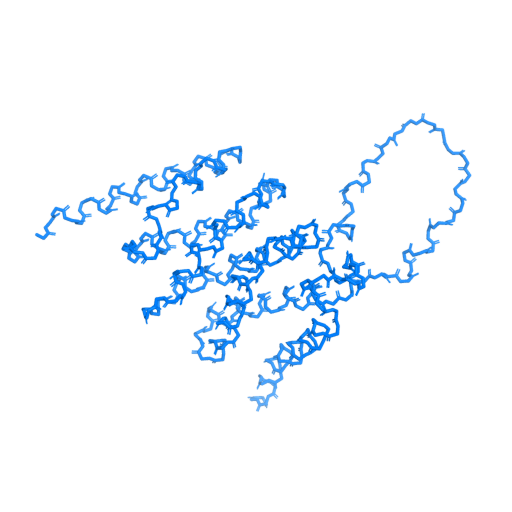 1409 C C . LYS A 1 180 ? 24.249 29.361 -21.067 1.00 48.75 180 LYS A C 1
ATOM 1411 O O . LYS A 1 180 ? 24.637 30.521 -20.963 1.00 48.75 180 LYS A O 1
ATOM 1416 N N . GLY A 1 181 ? 23.086 28.948 -20.558 1.00 48.38 181 GLY A N 1
ATOM 1417 C CA . GLY A 1 181 ? 22.238 29.881 -19.811 1.00 48.38 181 GLY A CA 1
ATOM 1418 C C . GLY A 1 181 ? 20.827 29.440 -19.425 1.00 48.38 181 GLY A C 1
ATOM 1419 O O . GLY A 1 181 ? 19.951 30.291 -19.417 1.00 48.38 181 GLY A O 1
ATOM 1420 N N . LYS A 1 182 ? 20.576 28.159 -19.123 1.00 39.00 182 LYS A N 1
ATOM 1421 C CA . LYS A 1 182 ? 19.483 27.699 -18.235 1.00 39.00 182 LYS A CA 1
ATOM 1422 C C . LYS A 1 182 ? 19.551 26.177 -18.125 1.00 39.00 182 LYS A C 1
ATOM 1424 O O . LYS A 1 182 ? 19.236 25.479 -19.082 1.00 39.00 182 LYS A O 1
ATOM 1429 N N . THR A 1 183 ? 19.972 25.658 -16.977 1.00 41.53 183 THR A N 1
ATOM 1430 C CA . THR A 1 183 ? 19.730 24.258 -16.617 1.00 41.53 183 THR A CA 1
ATOM 1431 C C . THR A 1 183 ? 18.249 24.147 -16.284 1.00 41.53 183 THR A C 1
ATOM 1433 O O . THR A 1 183 ? 17.829 24.482 -15.177 1.00 41.53 183 THR A O 1
ATOM 1436 N N . VAL A 1 184 ? 17.437 23.793 -17.278 1.00 45.69 184 VAL A N 1
ATOM 1437 C CA . VAL A 1 184 ? 16.105 23.255 -17.003 1.00 45.69 184 VAL A CA 1
ATOM 1438 C C . VAL A 1 184 ? 16.353 21.978 -16.208 1.00 45.69 184 VAL A C 1
ATOM 1440 O O . VAL A 1 184 ? 17.120 21.125 -16.641 1.00 45.69 184 VAL A O 1
ATOM 1443 N N . ASP A 1 185 ? 15.816 21.927 -14.996 1.00 42.34 185 ASP A N 1
ATOM 1444 C CA . ASP A 1 185 ? 15.923 20.780 -14.105 1.00 42.34 185 ASP A CA 1
ATOM 1445 C C . ASP A 1 185 ? 15.226 19.574 -14.759 1.00 42.34 185 ASP A C 1
ATOM 1447 O O . ASP A 1 185 ? 14.002 19.452 -14.731 1.00 42.34 185 ASP A O 1
ATOM 1451 N N . ASP A 1 186 ? 16.011 18.709 -15.409 1.00 42.72 186 ASP A N 1
ATOM 1452 C CA . ASP A 1 186 ? 15.557 17.472 -16.066 1.00 42.72 186 ASP A CA 1
ATOM 1453 C C . ASP A 1 186 ? 14.952 16.458 -15.067 1.00 42.72 186 ASP A C 1
ATOM 1455 O O . ASP A 1 186 ? 14.355 15.464 -15.479 1.00 42.72 186 ASP A O 1
ATOM 1459 N N . SER A 1 187 ? 15.023 16.728 -13.757 1.00 44.50 187 SER A N 1
ATOM 1460 C CA . SER A 1 187 ? 14.482 15.886 -12.680 1.00 44.50 187 SER A CA 1
ATOM 1461 C C . SER A 1 187 ? 12.947 15.806 -12.641 1.00 44.50 187 SER A C 1
ATOM 1463 O O . SER A 1 187 ? 12.396 15.055 -11.836 1.00 44.50 187 SER A O 1
ATOM 1465 N N . GLN A 1 188 ? 12.231 16.563 -13.482 1.00 43.38 188 GLN A N 1
ATOM 1466 C CA . GLN A 1 188 ? 10.760 16.611 -13.496 1.00 43.38 188 GLN A CA 1
ATOM 1467 C C . GLN A 1 188 ? 10.085 15.742 -14.568 1.00 43.38 188 GLN A C 1
ATOM 1469 O O . GLN A 1 188 ? 8.860 15.786 -14.683 1.00 43.38 188 GLN A O 1
ATOM 1474 N N . ARG A 1 189 ? 10.818 14.930 -15.345 1.00 42.97 189 ARG A N 1
ATOM 1475 C CA . ARG A 1 189 ? 10.173 13.966 -16.256 1.00 42.97 189 ARG A CA 1
ATOM 1476 C C . ARG A 1 189 ? 9.591 12.794 -15.444 1.00 42.97 189 ARG A C 1
ATOM 1478 O O . ARG A 1 189 ? 10.374 12.029 -14.880 1.00 42.97 189 ARG A O 1
ATOM 1485 N N . PRO A 1 190 ? 8.255 12.592 -15.409 1.00 43.62 190 PRO A N 1
ATOM 1486 C CA . PRO A 1 190 ? 7.631 11.514 -14.632 1.00 43.62 190 PRO A CA 1
ATOM 1487 C C . PRO A 1 190 ? 8.165 10.127 -15.015 1.00 43.62 190 PRO A C 1
ATOM 1489 O O . PRO A 1 190 ? 8.375 9.281 -14.153 1.00 43.62 190 PRO A O 1
ATOM 1492 N N . GLU A 1 191 ? 8.473 9.939 -16.300 1.00 43.66 191 GLU A N 1
ATOM 1493 C CA . GLU A 1 191 ? 8.888 8.662 -16.889 1.00 43.66 191 GLU A CA 1
ATOM 1494 C C . GLU A 1 191 ? 10.281 8.183 -16.443 1.00 43.66 191 GLU A C 1
ATOM 1496 O O . GLU A 1 191 ? 10.565 6.990 -16.496 1.00 43.66 191 GLU A O 1
ATOM 1501 N N . GLN A 1 192 ? 11.162 9.074 -15.965 1.00 45.41 192 GLN A N 1
ATOM 1502 C CA . GLN A 1 192 ? 12.500 8.680 -15.495 1.00 45.41 192 GLN A CA 1
ATOM 1503 C C . GLN A 1 192 ? 12.511 8.127 -14.064 1.00 45.41 192 GLN A C 1
ATOM 1505 O O . GLN A 1 192 ? 13.493 7.498 -13.672 1.00 45.41 192 GLN A O 1
ATOM 1510 N N . ASN A 1 193 ? 11.434 8.321 -13.294 1.00 55.97 193 ASN A N 1
ATOM 1511 C CA . ASN A 1 193 ? 11.374 7.943 -11.879 1.00 55.97 193 ASN A CA 1
ATOM 1512 C C . ASN A 1 193 ? 10.434 6.756 -11.594 1.00 55.97 193 ASN A C 1
ATOM 1514 O O . ASN A 1 193 ? 10.204 6.394 -10.434 1.00 55.97 193 ASN A O 1
ATOM 1518 N N . GLU A 1 194 ? 9.883 6.120 -12.630 1.00 74.88 194 GLU A N 1
ATOM 1519 C CA . GLU A 1 194 ? 8.981 4.980 -12.466 1.00 74.88 194 GLU A CA 1
ATOM 1520 C C . GLU A 1 194 ? 9.751 3.702 -12.099 1.00 74.88 194 GLU A C 1
ATOM 1522 O O . GLU A 1 194 ? 10.724 3.317 -12.751 1.00 74.88 194 GLU A O 1
ATOM 1527 N N . THR A 1 195 ? 9.340 3.030 -11.016 1.00 89.31 195 THR A N 1
ATOM 1528 C CA . THR A 1 195 ? 9.913 1.726 -10.648 1.00 89.31 195 THR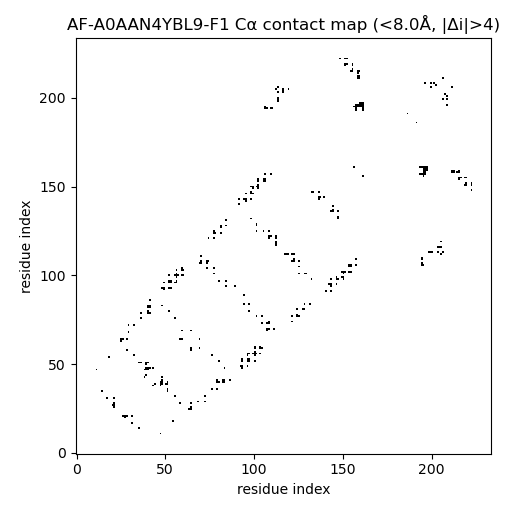 A CA 1
ATOM 1529 C C . THR A 1 195 ? 9.390 0.684 -11.624 1.00 89.31 195 THR A C 1
ATOM 1531 O O . THR A 1 195 ? 8.177 0.536 -11.742 1.00 89.31 195 THR A O 1
ATOM 1534 N N . SER A 1 196 ? 10.278 -0.056 -12.282 1.00 92.62 196 SER A N 1
ATOM 1535 C CA . SER A 1 196 ? 9.901 -1.138 -13.195 1.00 92.62 196 SER A CA 1
ATOM 1536 C C . SER A 1 196 ? 10.990 -2.213 -13.270 1.00 92.62 196 SER A C 1
ATOM 1538 O O . SER A 1 196 ? 12.086 -2.025 -12.733 1.00 92.62 196 SER A O 1
ATOM 1540 N N . LEU A 1 197 ? 10.750 -3.307 -14.001 1.00 93.50 197 LEU A N 1
ATOM 1541 C CA . LEU A 1 197 ? 11.793 -4.311 -14.263 1.00 93.50 197 LEU A CA 1
ATOM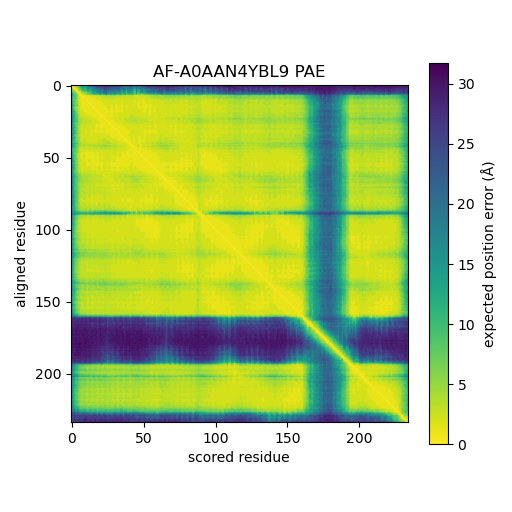 1542 C C . LEU A 1 197 ? 12.987 -3.759 -15.051 1.00 93.50 197 LEU A C 1
ATOM 1544 O O . LEU A 1 197 ? 14.068 -4.341 -15.010 1.00 93.50 197 LEU A O 1
ATOM 1548 N N . ALA A 1 198 ? 12.834 -2.625 -15.745 1.00 89.00 198 ALA A N 1
ATOM 1549 C CA . ALA A 1 198 ? 13.896 -2.047 -16.568 1.00 89.00 198 ALA A CA 1
ATOM 1550 C C . ALA A 1 198 ? 15.144 -1.639 -15.763 1.00 89.00 198 ALA A C 1
ATOM 1552 O O . ALA A 1 198 ? 16.234 -1.574 -16.328 1.00 89.00 198 ALA A O 1
ATOM 1553 N N . ILE A 1 199 ? 14.991 -1.381 -14.460 1.00 90.25 199 ILE A N 1
ATOM 1554 C CA . ILE A 1 199 ? 16.087 -0.992 -13.562 1.00 90.25 199 ILE A CA 1
ATOM 1555 C C . ILE A 1 199 ? 16.658 -2.169 -12.753 1.00 90.25 199 ILE A C 1
ATOM 1557 O O . ILE A 1 199 ? 17.592 -1.975 -11.981 1.00 90.25 199 ILE A O 1
ATOM 1561 N N . VAL A 1 200 ? 16.123 -3.385 -12.914 1.00 92.69 200 VAL A N 1
ATOM 1562 C CA . VAL A 1 200 ? 16.565 -4.572 -12.168 1.00 92.69 200 VAL A CA 1
ATOM 1563 C C . VAL A 1 200 ? 17.770 -5.219 -12.874 1.00 92.69 200 VAL A C 1
ATOM 1565 O O . VAL A 1 200 ? 17.676 -5.582 -14.051 1.00 92.69 200 VAL A O 1
ATOM 1568 N N . PRO A 1 201 ? 18.911 -5.421 -12.188 1.00 92.56 201 PRO A N 1
ATOM 1569 C CA . PRO A 1 201 ? 20.036 -6.179 -12.727 1.00 92.56 201 PRO A CA 1
ATOM 1570 C C . PRO A 1 201 ? 19.648 -7.620 -13.085 1.00 92.56 201 PRO A C 1
ATOM 1572 O O . PRO A 1 201 ? 18.965 -8.295 -12.321 1.00 92.56 201 PRO A O 1
ATOM 1575 N N . ARG A 1 202 ? 20.158 -8.144 -14.210 1.00 90.00 202 ARG A N 1
ATOM 1576 C CA . ARG A 1 202 ? 19.850 -9.517 -14.672 1.00 90.00 202 ARG A CA 1
ATOM 1577 C C . ARG A 1 202 ? 20.190 -10.607 -13.649 1.00 90.00 202 ARG A C 1
ATOM 1579 O O . ARG A 1 202 ? 19.499 -11.615 -13.589 1.00 90.00 202 ARG A O 1
ATOM 1586 N N . ASN A 1 203 ? 21.246 -10.391 -12.864 1.00 91.38 203 ASN A N 1
ATOM 1587 C CA . ASN A 1 203 ? 21.747 -11.333 -11.860 1.00 91.38 203 ASN A CA 1
ATOM 1588 C C . ASN A 1 203 ? 21.467 -10.819 -10.439 1.00 91.38 203 ASN A C 1
ATOM 1590 O O . ASN A 1 203 ? 22.371 -10.763 -9.606 1.00 91.38 203 ASN A O 1
ATOM 1594 N N . HIS A 1 204 ? 20.241 -10.371 -10.179 1.00 95.19 204 HIS A N 1
ATOM 1595 C CA . HIS A 1 204 ? 19.838 -9.933 -8.848 1.00 95.19 204 HIS A CA 1
ATOM 1596 C C . HIS A 1 204 ? 19.613 -11.147 -7.922 1.00 95.19 204 HIS A C 1
ATOM 1598 O O . HIS A 1 204 ? 18.978 -12.122 -8.313 1.00 95.19 204 HIS A O 1
ATOM 1604 N N . SER A 1 205 ? 20.116 -11.100 -6.683 1.00 94.69 205 SER A N 1
ATOM 1605 C CA . SER A 1 205 ? 20.094 -12.243 -5.747 1.00 94.69 205 SER A CA 1
ATOM 1606 C C . SER A 1 205 ? 18.701 -12.589 -5.205 1.00 94.69 205 SER A C 1
ATOM 1608 O O . SER A 1 205 ? 18.412 -13.757 -4.970 1.00 94.69 205 SER A O 1
ATOM 1610 N N . ILE A 1 206 ? 17.846 -11.580 -5.004 1.00 95.19 206 ILE A N 1
ATOM 1611 C CA . ILE A 1 206 ? 16.455 -11.745 -4.539 1.00 95.19 206 ILE A CA 1
ATOM 1612 C C . ILE A 1 206 ? 15.438 -11.742 -5.694 1.00 95.19 206 ILE A C 1
ATOM 1614 O O . ILE A 1 206 ? 14.582 -12.619 -5.784 1.00 95.19 206 ILE A O 1
ATOM 1618 N N . LEU A 1 207 ? 15.490 -10.724 -6.556 1.00 95.31 207 LEU A N 1
ATOM 1619 C CA . LEU A 1 207 ? 14.514 -10.479 -7.614 1.00 95.31 207 LEU A CA 1
ATOM 1620 C C . LEU A 1 207 ? 14.825 -11.308 -8.866 1.00 95.31 207 LEU A C 1
ATOM 1622 O O . LEU A 1 207 ? 15.682 -10.955 -9.671 1.00 95.31 207 LEU A O 1
ATOM 1626 N N . SER A 1 208 ? 14.094 -12.403 -9.056 1.00 95.31 208 SER A N 1
ATOM 1627 C CA . SER A 1 208 ? 14.190 -13.216 -10.270 1.00 95.31 208 SER A CA 1
ATOM 1628 C C . SER A 1 208 ? 13.286 -12.667 -11.373 1.00 95.31 208 SER A C 1
ATOM 1630 O O . SER A 1 208 ? 12.062 -12.773 -11.280 1.00 95.31 208 SER A O 1
ATOM 1632 N N . LEU A 1 209 ? 13.890 -12.117 -12.431 1.00 93.94 209 LEU A N 1
ATOM 1633 C CA . LEU A 1 209 ? 13.160 -11.537 -13.565 1.00 93.94 209 LEU A CA 1
ATOM 1634 C C . LEU A 1 209 ? 12.122 -12.497 -14.177 1.00 93.94 209 LEU A C 1
ATOM 1636 O O . LEU A 1 209 ? 10.961 -12.100 -14.238 1.00 93.94 209 LEU A O 1
ATOM 1640 N N . PRO A 1 210 ? 12.449 -13.764 -14.521 1.00 95.06 210 PRO A N 1
ATOM 1641 C CA . PRO A 1 210 ? 11.462 -14.660 -15.129 1.00 95.06 210 PRO A CA 1
ATOM 1642 C C . PRO A 1 210 ? 10.251 -14.938 -14.231 1.00 95.06 210 PRO A C 1
ATOM 1644 O O . PRO A 1 210 ? 9.135 -15.075 -14.724 1.00 95.06 210 PRO A O 1
ATOM 1647 N N . TYR A 1 211 ? 10.452 -15.016 -12.908 1.00 95.75 211 TYR A N 1
ATOM 1648 C CA . TYR A 1 211 ? 9.342 -15.226 -11.974 1.00 95.75 211 TYR A CA 1
ATOM 1649 C C . TYR A 1 211 ? 8.466 -13.977 -11.856 1.00 95.75 211 TYR A C 1
ATOM 1651 O O . TYR A 1 211 ? 7.244 -14.100 -11.845 1.00 95.75 211 TYR A O 1
ATOM 1659 N N . LEU A 1 212 ? 9.073 -12.787 -11.804 1.00 96.69 212 LEU A N 1
ATOM 1660 C CA . LEU A 1 212 ? 8.343 -11.521 -11.718 1.00 96.69 212 LEU A CA 1
ATOM 1661 C C . LEU A 1 212 ? 7.530 -11.246 -12.992 1.00 96.69 212 LEU A C 1
ATOM 1663 O O . LEU A 1 212 ? 6.384 -10.827 -12.891 1.00 96.69 212 LEU A O 1
ATOM 1667 N N . GLU A 1 213 ? 8.082 -11.529 -14.173 1.00 95.38 213 GLU A N 1
ATOM 1668 C CA . GLU A 1 213 ? 7.376 -11.376 -15.454 1.00 95.38 213 GLU A CA 1
ATOM 1669 C C . GLU A 1 213 ? 6.192 -12.343 -15.582 1.00 95.38 213 GLU A C 1
ATOM 1671 O O . GLU A 1 213 ? 5.101 -11.954 -16.013 1.00 95.38 213 GLU A O 1
ATOM 1676 N N . ALA A 1 214 ? 6.387 -13.607 -15.189 1.00 96.88 214 ALA A N 1
ATOM 1677 C CA . ALA A 1 214 ? 5.323 -14.606 -15.192 1.00 96.88 214 ALA A CA 1
ATOM 1678 C C . ALA A 1 214 ? 4.202 -14.236 -14.207 1.00 96.88 214 ALA A C 1
ATOM 1680 O O . ALA A 1 214 ? 3.021 -14.337 -14.544 1.00 96.88 214 ALA A O 1
ATOM 1681 N N . GLU A 1 215 ? 4.565 -13.762 -13.011 1.00 97.50 215 GLU A N 1
ATOM 1682 C CA . GLU A 1 215 ? 3.610 -13.268 -12.019 1.00 97.50 215 GLU A CA 1
ATOM 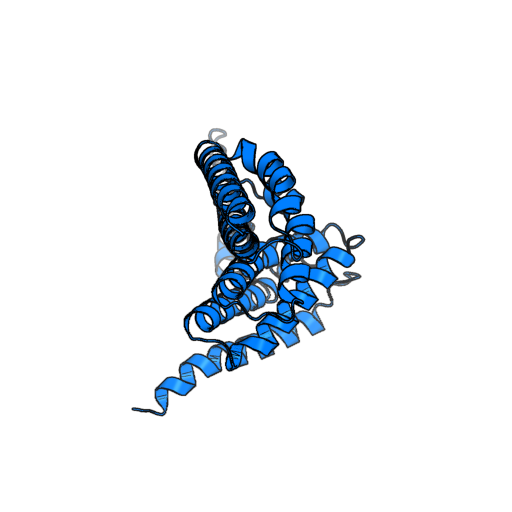1683 C C . GLU A 1 215 ? 2.829 -12.059 -12.548 1.00 97.50 215 GLU A C 1
ATOM 1685 O O . GLU A 1 215 ? 1.599 -12.066 -12.501 1.00 97.50 215 GLU A O 1
ATOM 1690 N N . ALA A 1 216 ? 3.515 -11.058 -13.109 1.00 96.88 216 ALA A N 1
ATOM 1691 C CA . ALA A 1 216 ? 2.883 -9.874 -13.686 1.00 96.88 216 ALA A CA 1
ATOM 1692 C C . ALA A 1 216 ? 1.892 -10.238 -14.797 1.00 96.88 216 ALA A C 1
ATOM 1694 O O . ALA A 1 216 ? 0.791 -9.690 -14.838 1.00 96.88 216 ALA A O 1
ATOM 1695 N N . SER A 1 217 ? 2.258 -11.192 -15.658 1.00 96.62 217 SER A N 1
ATOM 1696 C CA . SER A 1 217 ? 1.397 -11.675 -16.742 1.00 96.62 217 SER A CA 1
ATOM 1697 C C . SER A 1 217 ? 0.118 -12.317 -16.196 1.00 96.62 217 SER A C 1
ATOM 1699 O O . SER A 1 217 ? -0.980 -11.918 -16.574 1.00 96.62 217 SER A O 1
ATOM 1701 N N . GLY A 1 218 ? 0.237 -13.237 -15.231 1.00 97.31 218 GLY A N 1
ATOM 1702 C CA . GLY A 1 218 ? -0.933 -13.871 -14.612 1.00 97.31 218 GLY A CA 1
ATOM 1703 C C . GLY A 1 218 ? -1.811 -12.891 -13.823 1.00 97.31 218 GLY A C 1
ATOM 1704 O O . GLY A 1 218 ? -3.038 -13.001 -13.825 1.00 97.31 218 GLY A O 1
ATOM 1705 N N . LEU A 1 219 ? -1.201 -11.899 -13.168 1.00 97.38 219 LEU A N 1
ATOM 1706 C CA . LEU A 1 219 ? -1.923 -10.834 -12.474 1.00 97.38 219 LEU A CA 1
ATOM 1707 C C . LEU A 1 219 ? -2.650 -9.894 -13.437 1.00 97.38 219 LEU A C 1
ATOM 1709 O O . LEU A 1 219 ? -3.758 -9.458 -13.123 1.00 97.38 219 LEU A O 1
ATOM 1713 N N . LEU A 1 220 ? -2.060 -9.599 -14.595 1.00 96.31 220 LEU A N 1
ATOM 1714 C CA . LEU A 1 220 ? -2.700 -8.812 -15.643 1.00 96.31 220 LEU A CA 1
ATOM 1715 C C . LEU A 1 220 ? -3.915 -9.548 -16.213 1.00 96.31 220 LEU A C 1
ATOM 1717 O O . LEU A 1 220 ? -4.984 -8.949 -16.302 1.00 96.31 220 LEU A O 1
ATOM 1721 N N . ASP A 1 221 ? -3.794 -10.840 -16.514 1.00 95.75 221 ASP A N 1
ATOM 1722 C CA . ASP A 1 221 ? -4.923 -11.647 -16.993 1.00 95.75 221 ASP A CA 1
ATOM 1723 C C . ASP A 1 221 ? -6.074 -11.662 -15.976 1.00 95.75 221 ASP A C 1
ATOM 1725 O O . ASP A 1 221 ? -7.232 -11.425 -16.330 1.00 95.75 221 ASP A O 1
ATOM 1729 N N . ARG A 1 222 ? -5.754 -11.848 -14.687 1.00 94.44 222 ARG A N 1
ATOM 1730 C CA . ARG A 1 222 ? -6.736 -11.780 -13.592 1.00 94.44 222 ARG A CA 1
ATOM 1731 C C . ARG A 1 222 ? -7.361 -10.391 -13.444 1.00 94.44 222 ARG A C 1
ATOM 1733 O O . ARG A 1 222 ? -8.539 -10.272 -13.132 1.00 94.44 222 ARG A O 1
ATOM 1740 N N . LEU A 1 223 ? -6.592 -9.324 -13.642 1.00 94.00 223 LEU A N 1
ATOM 1741 C CA . LEU A 1 223 ? -7.111 -7.957 -13.611 1.00 94.00 223 LEU A CA 1
ATOM 1742 C C . LEU A 1 223 ? -8.087 -7.709 -14.768 1.00 94.00 223 LEU A C 1
ATOM 1744 O O . LEU A 1 223 ? -9.135 -7.098 -14.570 1.00 94.00 223 LEU A O 1
ATOM 1748 N N . LEU A 1 224 ? -7.756 -8.195 -15.966 1.00 92.69 224 LEU A N 1
ATOM 1749 C CA . LEU A 1 224 ? -8.585 -8.048 -17.160 1.00 92.69 224 LEU A CA 1
ATOM 1750 C C . LEU A 1 224 ? -9.875 -8.871 -17.080 1.00 92.69 224 LEU A C 1
ATOM 1752 O O . LEU A 1 224 ? -10.902 -8.421 -17.589 1.00 92.69 224 LEU A O 1
ATOM 1756 N N . SER A 1 225 ? -9.861 -10.029 -16.410 1.00 90.06 225 SER A N 1
ATOM 1757 C CA . SER A 1 225 ? -11.065 -10.852 -16.245 1.00 90.06 225 SER A CA 1
ATOM 1758 C C . SER A 1 225 ? -12.162 -10.141 -15.451 1.00 90.06 225 SER A C 1
ATOM 1760 O O . SER A 1 225 ? -13.335 -10.326 -15.764 1.00 90.06 225 SER A O 1
ATOM 1762 N N . VAL A 1 226 ? -11.803 -9.268 -14.501 1.00 85.31 226 VAL A N 1
ATOM 1763 C CA . VAL A 1 226 ? -12.770 -8.459 -13.733 1.00 85.31 226 VAL A CA 1
ATOM 1764 C C . VAL A 1 226 ? -13.647 -7.606 -14.653 1.00 85.31 226 VAL A C 1
ATOM 1766 O O . VAL A 1 226 ? -14.844 -7.495 -14.424 1.00 85.31 226 VAL A O 1
ATOM 1769 N N . PHE A 1 227 ? -13.086 -7.050 -15.730 1.00 80.81 227 PHE A N 1
ATOM 1770 C CA . PHE A 1 227 ? -13.845 -6.235 -16.686 1.00 80.81 227 PHE A CA 1
ATOM 1771 C C . PHE A 1 227 ? -14.701 -7.065 -17.654 1.00 80.81 227 PHE A C 1
ATOM 1773 O O . PHE A 1 227 ? -15.561 -6.518 -18.339 1.00 80.81 227 PHE A O 1
ATOM 1780 N N . GLN A 1 228 ? -14.464 -8.375 -17.741 1.00 81.31 228 GLN A N 1
ATOM 1781 C CA . GLN A 1 228 ? -15.213 -9.281 -18.617 1.00 81.31 228 GLN A CA 1
ATOM 1782 C C . GLN A 1 228 ? -16.403 -9.946 -17.913 1.00 81.31 228 GLN A C 1
ATOM 1784 O O . GLN A 1 228 ? -17.287 -10.468 -18.593 1.00 81.31 228 GLN A O 1
ATOM 1789 N N . GLU A 1 229 ? -16.429 -9.969 -16.578 1.00 66.25 229 GLU A N 1
ATOM 1790 C CA . GLU A 1 229 ? -17.532 -10.548 -15.799 1.00 66.25 229 GLU A CA 1
ATOM 1791 C C . GLU A 1 229 ? -18.822 -9.721 -15.919 1.00 66.25 229 GLU A C 1
ATOM 1793 O O . GLU A 1 229 ? -19.900 -10.303 -16.039 1.00 66.25 229 GLU A O 1
ATOM 1798 N N . ASP A 1 230 ? -18.712 -8.391 -15.997 1.00 56.19 230 ASP A N 1
ATOM 1799 C CA . ASP A 1 230 ? -19.863 -7.485 -16.125 1.00 56.19 230 ASP A CA 1
ATOM 1800 C C . ASP A 1 230 ? -20.544 -7.579 -17.505 1.00 56.19 230 ASP A C 1
ATOM 1802 O O . ASP A 1 230 ? -21.763 -7.470 -17.610 1.00 56.19 230 ASP A O 1
ATOM 1806 N N . ALA A 1 231 ? -19.786 -7.885 -18.564 1.00 54.97 231 ALA A N 1
ATOM 1807 C CA . ALA A 1 231 ? -20.294 -7.971 -19.939 1.00 54.97 231 ALA A CA 1
ATOM 1808 C C . ALA A 1 231 ? -21.185 -9.201 -20.219 1.00 54.97 231 ALA A C 1
ATOM 1810 O O . ALA A 1 231 ? -21.682 -9.356 -21.331 1.00 54.97 231 ALA A O 1
ATOM 1811 N N . ARG A 1 232 ? -21.357 -10.111 -19.249 1.00 52.66 232 ARG A N 1
ATOM 1812 C CA . ARG A 1 232 ? -22.200 -11.317 -19.391 1.00 52.66 232 ARG A CA 1
ATOM 1813 C C . ARG A 1 232 ? -23.594 -11.168 -18.776 1.00 52.66 232 ARG A C 1
ATOM 1815 O O . ARG A 1 232 ? -24.359 -12.131 -18.808 1.00 52.66 232 ARG A O 1
ATOM 1822 N N . TYR A 1 233 ? -23.898 -10.005 -18.200 1.00 51.12 233 TYR A N 1
ATOM 1823 C CA . TYR A 1 233 ? -25.184 -9.703 -17.564 1.00 51.12 233 TYR A CA 1
ATOM 1824 C C . TYR A 1 233 ? -26.010 -8.634 -18.307 1.00 51.12 233 TYR A C 1
ATOM 1826 O O . TYR A 1 233 ? -27.043 -8.213 -17.787 1.00 51.12 233 TYR A O 1
ATOM 1834 N N . GLU A 1 234 ? -25.599 -8.251 -19.520 1.00 41.56 234 GLU A N 1
ATOM 1835 C CA . GLU A 1 234 ? -26.397 -7.489 -20.501 1.00 41.56 234 GLU A CA 1
ATOM 1836 C C . GLU A 1 234 ? -26.783 -8.383 -21.689 1.00 41.56 234 GLU A C 1
ATOM 1838 O O . GLU A 1 234 ? -27.919 -8.224 -22.193 1.00 41.56 234 GLU A O 1
#

Secondary structure (DSSP, 8-state):
--HHHHHHHHHHHHHHHHHHHHHH-GGGHHHHHHHHHHHHSTTS-HHHHHHHHHHHHHHHH-TTS-HHHHHHHHHHHHHHHHHHHTSS---HHHHHHHHHHHHHHHHHHHHHHHH-TT-HHHHHHHHHHHHHHHHHGGGS-HHHHHHHHHHHHHHHHHTS-----TTGGGG--------S-----GGG-GGGS---GGGS-TT-SS--HHHHHHHHHHHHHHHHHHHHHGGG--

Sequence (234 aa):
MAQSTGSLVDQIAQLNAARTLVLGDAAFYPQIVNGVLPIIGARSRLELRRWGAEFLAETFSSPALAPAQKEQLAAIALQTLRETLELPEKDTVTLKHIVEAAASLYPLVFRHIINHPEDSKVWENMTAIKDDILRRWDTSPFSVKVCCIKFVQRVVQVQTHGLTDPRVRTEKKEMPAVPKGKTVDDSQRPEQNETSLAIVPRNHSILSLPYLEAEASGLLDRLLSVFQEDARYE

InterPro domains:
  IPR011989 Armadillo-like helical [G3DSA:1.25.10.10] (1-233)
  IPR021850 Symplekin/Pta1 [PTHR15245] (4-229)
  IPR032460 Symplekin/Pta1, N-terminal [PF11935] (91-231)

Solvent-accessible surface area (backbone atoms only — not comparable to full-atom values): 13402 Å² total; per-residue (Å²): 125,74,69,66,55,56,56,48,54,53,50,52,52,52,50,52,51,55,52,52,51,33,73,75,38,44,85,43,41,68,60,50,54,67,66,44,49,86,61,25,26,58,89,35,58,69,70,40,27,34,52,36,26,43,52,47,22,48,57,59,63,37,85,76,45,54,68,72,60,48,55,72,46,41,58,65,51,47,51,43,47,44,54,41,67,71,42,90,71,82,53,64,69,35,50,31,21,40,38,47,24,47,39,47,42,48,50,48,53,53,52,47,41,70,79,38,64,84,51,50,67,55,54,52,50,51,50,54,47,50,55,50,51,65,68,43,35,88,80,42,57,69,79,36,31,57,31,42,52,54,27,49,54,45,52,30,49,32,33,29,69,53,86,73,54,75,69,71,66,65,71,78,57,85,72,74,93,72,82,93,81,75,88,73,73,75,87,72,52,71,81,81,72,64,53,26,44,74,79,52,61,93,85,41,92,78,62,52,63,74,59,40,41,54,49,23,52,55,52,46,54,57,58,54,48,62,70,56,61,64,71,76,78,118

Organism: Aspergillus oryzae (NCBI:txid5062)